Protein AF-A0A381FGT4-F1 (afdb_monomer_lite)

pLDDT: mean 80.93, std 15.3, range [34.25, 97.38]

Sequence (215 aa):
MKICYIWIERFRNFSNEEFNLASEYKFKYNRDDNTIDIEYLYKLPIDFFGENIKEVTAFVGKNGAGKSNALELICKVIKNYKSTINTNYLIIYEENGQLECRYNFDDILEPNSNFDINIEKFESQINPLKIVFFSNVFDERRNNFGKEITDVSVNNKYFRNSLSKKRETSDFLKQIKFINSSIFKNLNIDYPNKVVISTKVFSNRFNSSMEEKIL

Foldseek 3Di:
DFWAKKFFCDDDPDHRDIDGFDPQWDWDADPVQLEIEIDGDDDDPPQPVHDPDPGDDDDDDDPPPCPVVVVLVVLCVQQVVCVRRVGWMKTWGDDPNAIEMETDHPDPDWRHYPDDYHYDYCPGHDPLDQAEDEDPDDPLDDSPHDPRYHDPYPNVVVVVPVVPDDDDDDVVRVVVVVCVDPVVVVPPDDDDPDDDDDDPVPVVPDDPPPPPDDD

Structure (mmCIF, N/CA/C/O backbone):
data_AF-A0A381FGT4-F1
#
_entry.id   AF-A0A381FGT4-F1
#
loop_
_atom_site.group_PDB
_atom_site.id
_atom_site.type_symbol
_atom_site.label_atom_id
_atom_site.label_alt_id
_atom_site.label_comp_id
_atom_site.label_asym_id
_atom_site.label_entity_id
_atom_site.label_seq_id
_atom_site.pdbx_PDB_ins_code
_atom_site.Cartn_x
_atom_site.Cartn_y
_atom_site.Cartn_z
_atom_site.occupancy
_atom_site.B_iso_or_equiv
_atom_site.auth_seq_id
_atom_site.auth_comp_id
_atom_site.auth_asym_id
_atom_site.auth_atom_id
_atom_site.pdbx_PDB_model_num
ATOM 1 N N . MET A 1 1 ? -4.718 -13.899 2.609 1.00 85.81 1 MET A N 1
ATOM 2 C CA . MET A 1 1 ? -4.743 -12.428 2.722 1.00 85.81 1 MET A CA 1
ATOM 3 C C . MET A 1 1 ? -4.995 -11.688 1.397 1.00 85.81 1 MET A C 1
ATOM 5 O O . MET A 1 1 ? -4.372 -12.029 0.394 1.00 85.81 1 MET A O 1
ATOM 9 N N . LYS A 1 2 ? -5.839 -10.643 1.414 1.00 90.38 2 LYS A N 1
ATOM 10 C CA . LYS A 1 2 ? -6.064 -9.621 0.363 1.00 90.38 2 LYS A CA 1
ATOM 11 C C . LYS A 1 2 ? -5.974 -8.228 1.001 1.00 90.38 2 LYS A C 1
ATOM 13 O O . LYS A 1 2 ? -6.671 -7.972 1.973 1.00 90.38 2 LYS A O 1
ATOM 18 N N . ILE A 1 3 ? -5.142 -7.324 0.485 1.00 93.12 3 ILE A N 1
ATOM 19 C CA . ILE A 1 3 ? -5.054 -5.954 1.027 1.00 93.12 3 ILE A CA 1
ATOM 20 C C . ILE A 1 3 ? -6.205 -5.133 0.460 1.00 93.12 3 ILE A C 1
ATOM 22 O O . ILE A 1 3 ? -6.370 -5.088 -0.755 1.00 93.12 3 ILE A O 1
ATOM 26 N N . CYS A 1 4 ? -6.971 -4.486 1.331 1.00 95.56 4 CYS A N 1
ATOM 27 C CA . CYS A 1 4 ? -8.194 -3.795 0.946 1.00 95.56 4 CYS A CA 1
ATOM 28 C C . CYS A 1 4 ? -8.060 -2.273 1.009 1.00 95.56 4 CYS A C 1
ATOM 30 O O . CYS A 1 4 ? -8.572 -1.585 0.129 1.00 95.56 4 CYS A O 1
ATOM 32 N N . TYR A 1 5 ? -7.357 -1.740 2.009 1.00 97.25 5 TYR A N 1
ATOM 33 C CA . TYR A 1 5 ? -7.225 -0.296 2.183 1.00 97.25 5 TYR A CA 1
ATOM 34 C C . TYR A 1 5 ? -5.957 0.095 2.936 1.00 97.25 5 TYR A C 1
ATOM 36 O O . TYR A 1 5 ? -5.480 -0.658 3.781 1.00 97.25 5 TYR A O 1
ATOM 44 N N . ILE A 1 6 ? -5.418 1.277 2.639 1.00 96.81 6 ILE A N 1
ATOM 45 C CA . ILE A 1 6 ? -4.358 1.926 3.416 1.00 96.81 6 ILE A CA 1
ATOM 46 C C . ILE A 1 6 ? -4.707 3.403 3.571 1.00 96.81 6 ILE A C 1
ATOM 48 O O . ILE A 1 6 ? -5.005 4.068 2.581 1.00 96.81 6 ILE A O 1
ATOM 52 N N . TRP A 1 7 ? -4.564 3.927 4.783 1.00 96.88 7 TRP A N 1
ATOM 53 C CA . TRP A 1 7 ? -4.504 5.364 5.033 1.00 96.88 7 TRP A CA 1
ATOM 54 C C . TRP A 1 7 ? -3.120 5.743 5.549 1.00 96.88 7 TRP A C 1
ATOM 56 O O . TRP A 1 7 ? -2.530 5.014 6.350 1.00 96.88 7 TRP A O 1
ATOM 66 N N . ILE A 1 8 ? -2.600 6.881 5.094 1.00 95.19 8 ILE A N 1
ATOM 67 C CA . ILE A 1 8 ? -1.295 7.404 5.498 1.00 95.19 8 ILE A CA 1
ATOM 68 C C . ILE A 1 8 ? -1.385 8.906 5.756 1.00 95.19 8 ILE A C 1
ATOM 70 O O . ILE A 1 8 ? -1.812 9.682 4.899 1.00 95.19 8 ILE A O 1
ATOM 74 N N . GLU A 1 9 ? -0.911 9.343 6.917 1.00 94.62 9 GLU A N 1
ATOM 75 C CA . GLU A 1 9 ? -0.871 10.765 7.244 1.00 94.62 9 GLU A CA 1
ATOM 76 C C . GLU A 1 9 ? 0.183 11.491 6.406 1.00 94.62 9 GLU A C 1
ATOM 78 O O . GLU A 1 9 ? -0.133 12.490 5.764 1.00 94.62 9 GLU A O 1
ATOM 83 N N . ARG A 1 10 ? 1.433 11.009 6.360 1.00 93.81 10 ARG A N 1
ATOM 84 C CA . ARG A 1 10 ? 2.485 11.599 5.515 1.00 93.81 10 ARG A CA 1
ATOM 85 C C . ARG A 1 10 ? 3.459 10.575 4.951 1.00 93.81 10 ARG A C 1
ATOM 87 O O . ARG A 1 10 ? 4.184 9.905 5.677 1.00 93.81 10 ARG A O 1
ATOM 94 N N . PHE A 1 11 ? 3.600 10.546 3.629 1.00 92.56 11 PHE A N 1
ATOM 95 C CA . PHE A 1 11 ? 4.673 9.791 2.984 1.00 92.56 11 PHE A CA 1
ATOM 96 C C . PHE A 1 11 ? 5.084 10.425 1.660 1.00 92.56 11 PHE A C 1
ATOM 98 O O . PHE A 1 11 ? 4.352 10.380 0.672 1.00 92.56 11 PHE A O 1
ATOM 105 N N . ARG A 1 12 ? 6.300 10.981 1.611 1.00 91.12 12 ARG A N 1
ATOM 106 C CA . ARG A 1 12 ? 6.821 11.710 0.442 1.00 91.12 12 ARG A CA 1
ATOM 107 C C . ARG A 1 12 ? 5.870 12.833 0.011 1.00 91.12 12 ARG A C 1
ATOM 109 O O . ARG A 1 12 ? 5.796 13.846 0.690 1.00 91.12 12 ARG A O 1
ATOM 116 N N . ASN A 1 13 ? 5.190 12.663 -1.121 1.00 92.69 13 ASN A N 1
ATOM 117 C CA . ASN A 1 13 ? 4.243 13.623 -1.681 1.00 92.69 13 ASN A CA 1
ATOM 118 C C . ASN A 1 13 ? 2.792 13.374 -1.238 1.00 92.69 13 ASN A C 1
ATOM 120 O O . ASN A 1 13 ? 1.916 14.114 -1.669 1.00 92.69 13 ASN A O 1
ATOM 124 N N . PHE A 1 14 ? 2.533 12.330 -0.450 1.00 94.69 14 PHE A N 1
ATOM 125 C CA . PHE A 1 14 ? 1.211 12.022 0.087 1.00 94.69 14 PHE A CA 1
ATOM 126 C C . PHE A 1 14 ? 1.011 12.700 1.438 1.00 94.69 14 PHE A C 1
ATOM 128 O O . PHE A 1 14 ? 1.916 12.680 2.281 1.00 94.69 14 PHE A O 1
ATOM 135 N N . SER A 1 15 ? -0.175 13.272 1.628 1.00 94.94 15 SER A N 1
ATOM 136 C CA . SER A 1 15 ? -0.605 13.913 2.867 1.00 94.94 15 SER A CA 1
ATOM 137 C C . SER A 1 15 ? -2.078 13.590 3.103 1.00 94.94 15 SER A C 1
ATOM 139 O O . SER A 1 15 ? -2.913 14.063 2.341 1.00 94.94 15 SER A O 1
ATOM 141 N N . ASN A 1 16 ? -2.382 12.837 4.162 1.00 95.00 16 ASN A N 1
ATOM 142 C CA . ASN A 1 16 ? -3.711 12.293 4.466 1.00 95.00 16 ASN A CA 1
ATOM 143 C C . ASN A 1 16 ? -4.313 11.549 3.267 1.00 95.00 16 ASN A C 1
ATOM 145 O O . ASN A 1 16 ? -5.437 11.820 2.855 1.00 95.00 16 ASN A O 1
ATOM 149 N N . GLU A 1 17 ? -3.523 10.654 2.677 1.00 96.00 17 GLU A N 1
ATOM 150 C CA . GLU A 1 17 ? -3.893 9.962 1.446 1.00 96.00 17 GLU A CA 1
ATOM 151 C C . GLU A 1 17 ? -4.518 8.600 1.746 1.00 96.00 17 GLU A C 1
ATOM 153 O O . GLU A 1 17 ? -4.100 7.888 2.664 1.00 96.00 17 GLU A O 1
ATOM 158 N N . GLU A 1 18 ? -5.489 8.232 0.915 1.00 96.56 18 GLU A N 1
ATOM 159 C CA . GLU A 1 18 ? -6.253 6.996 1.007 1.00 96.56 18 GLU A CA 1
ATOM 160 C C . GLU A 1 18 ? -6.022 6.129 -0.229 1.00 96.56 18 GLU A C 1
ATOM 162 O O . GLU A 1 18 ? -6.188 6.566 -1.367 1.00 96.56 18 GLU A O 1
ATOM 167 N N . PHE A 1 19 ? -5.696 4.860 -0.013 1.00 96.88 19 PHE A N 1
ATOM 168 C CA . PHE A 1 19 ? -5.533 3.876 -1.071 1.00 96.88 19 PHE A CA 1
ATOM 169 C C . PHE A 1 19 ? -6.586 2.792 -0.910 1.00 96.88 19 PHE A C 1
ATOM 171 O O . PHE A 1 19 ? -6.434 1.892 -0.090 1.00 96.88 19 PHE A O 1
ATOM 178 N N . ASN A 1 20 ? -7.641 2.866 -1.717 1.00 96.62 20 ASN A N 1
ATOM 179 C CA . ASN A 1 20 ? -8.636 1.806 -1.840 1.00 96.62 20 ASN A CA 1
ATOM 180 C C . ASN A 1 20 ? -8.138 0.759 -2.840 1.00 96.62 20 ASN A C 1
ATOM 182 O O . ASN A 1 20 ? -7.918 1.064 -4.012 1.00 96.62 20 ASN A O 1
ATOM 186 N N . LEU A 1 21 ? -7.899 -0.454 -2.347 1.00 95.19 21 LEU A N 1
ATOM 187 C CA . LEU A 1 21 ? -7.247 -1.541 -3.077 1.00 95.19 21 LEU A CA 1
ATOM 188 C C . LEU A 1 21 ? -8.168 -2.738 -3.321 1.00 95.19 21 LEU A C 1
ATOM 190 O O . LEU A 1 21 ? -7.734 -3.658 -4.004 1.00 95.19 21 LEU A O 1
ATOM 194 N N . ALA A 1 22 ? -9.392 -2.722 -2.787 1.00 93.75 22 ALA A N 1
ATOM 195 C CA . ALA A 1 22 ? -10.418 -3.733 -3.017 1.00 93.75 22 ALA A CA 1
ATOM 196 C C . ALA A 1 22 ? -11.483 -3.249 -4.012 1.00 93.75 22 ALA A C 1
ATOM 198 O O . ALA A 1 22 ? -11.825 -2.070 -4.058 1.00 93.75 22 ALA A O 1
ATOM 199 N N . SER A 1 23 ? -12.033 -4.188 -4.775 1.00 91.81 23 SER A N 1
ATOM 200 C CA . SER A 1 23 ? -13.127 -3.965 -5.726 1.00 91.81 23 SER A CA 1
ATOM 201 C C . SER A 1 23 ? -14.518 -4.032 -5.082 1.00 91.81 23 SER A C 1
ATOM 203 O O . SER A 1 23 ? -15.439 -3.361 -5.538 1.00 91.81 23 SER A O 1
ATOM 205 N N . GLU A 1 24 ? -14.673 -4.815 -4.009 1.00 92.31 24 GLU A N 1
ATOM 206 C CA . GLU A 1 24 ? -15.958 -5.040 -3.317 1.00 92.31 24 GLU A CA 1
ATOM 207 C C . GLU A 1 24 ? -16.251 -4.012 -2.216 1.00 92.31 24 GLU A C 1
ATOM 209 O O . GLU A 1 24 ? -17.386 -3.897 -1.753 1.00 92.31 24 GLU A O 1
ATOM 214 N N . TYR A 1 25 ? -15.234 -3.266 -1.790 1.00 93.19 25 TYR A N 1
ATOM 215 C CA . TYR A 1 25 ? -15.313 -2.360 -0.653 1.00 93.19 25 TYR A CA 1
ATOM 216 C C . TYR A 1 25 ? -14.635 -1.046 -0.987 1.00 93.19 25 TYR A C 1
ATOM 218 O O . TYR A 1 25 ? -13.574 -1.021 -1.613 1.00 93.19 25 TYR A O 1
ATOM 226 N N . LYS A 1 26 ? -15.199 0.038 -0.475 1.00 96.19 26 LYS A N 1
ATOM 227 C CA . LYS A 1 26 ? -14.545 1.333 -0.450 1.00 96.19 26 LYS A CA 1
ATOM 228 C C . LYS A 1 26 ? -14.532 1.845 0.976 1.00 96.19 26 LYS A C 1
ATOM 230 O O . LYS A 1 26 ? -15.573 2.083 1.573 1.00 96.19 26 LYS A O 1
ATOM 235 N N . PHE A 1 27 ? -13.336 1.985 1.514 1.00 97.25 27 PHE A N 1
ATOM 236 C CA . PHE A 1 27 ? -13.103 2.476 2.856 1.00 97.25 27 PHE A CA 1
ATOM 237 C C . PHE A 1 27 ? -12.779 3.961 2.826 1.00 97.25 27 PHE A C 1
ATOM 239 O O . PHE A 1 27 ? -12.225 4.488 1.850 1.00 97.25 27 PHE A O 1
ATOM 246 N N . LYS A 1 28 ? -13.100 4.613 3.936 1.00 97.38 28 LYS A N 1
ATOM 247 C CA . LYS A 1 28 ? -12.723 5.988 4.224 1.00 97.38 28 LYS A CA 1
ATOM 248 C C . LYS A 1 28 ? -12.352 6.094 5.694 1.00 97.38 28 LYS A C 1
ATOM 250 O O . LYS A 1 28 ? -13.030 5.516 6.539 1.00 97.38 28 LYS A O 1
ATOM 255 N N . TYR A 1 29 ? -11.299 6.837 5.993 1.00 96.62 29 TYR A N 1
ATOM 256 C CA . TYR A 1 29 ? -10.894 7.126 7.356 1.00 96.62 29 TYR A CA 1
ATOM 257 C C . TYR A 1 29 ? -11.071 8.614 7.638 1.00 96.62 29 TYR A C 1
ATOM 259 O O . TYR A 1 29 ? -10.520 9.478 6.951 1.00 96.62 29 TYR A O 1
ATOM 267 N N . ASN A 1 30 ? -11.853 8.918 8.666 1.00 93.88 30 ASN A N 1
ATOM 268 C CA . ASN A 1 30 ? -12.036 10.265 9.164 1.00 93.88 30 ASN A CA 1
ATOM 269 C C . ASN A 1 30 ? -11.102 10.492 10.355 1.00 93.88 30 ASN A C 1
ATOM 271 O O . ASN A 1 30 ? -11.289 9.920 11.426 1.00 93.88 30 ASN A O 1
ATOM 275 N N . ARG A 1 31 ? -10.097 11.350 10.162 1.00 89.75 31 ARG A N 1
ATOM 276 C CA . ARG A 1 31 ? -9.106 11.674 11.196 1.00 89.75 31 ARG A CA 1
ATOM 277 C C . ARG A 1 31 ? -9.689 12.504 12.340 1.00 89.75 31 ARG A C 1
ATOM 279 O O . ARG A 1 31 ? -9.205 12.366 13.456 1.00 89.75 31 ARG A O 1
ATOM 286 N N . ASP A 1 32 ? -10.675 13.356 12.069 1.00 90.31 32 ASP A N 1
ATOM 287 C CA . ASP A 1 32 ? -11.238 14.256 13.083 1.00 90.31 32 ASP A CA 1
ATOM 288 C C . ASP A 1 32 ? -12.099 13.474 14.083 1.00 90.31 32 ASP A C 1
ATOM 290 O O . ASP A 1 32 ? -12.009 13.694 15.290 1.00 90.31 32 ASP A O 1
ATOM 294 N N . ASP A 1 33 ? -12.858 12.499 13.577 1.00 91.50 33 ASP A N 1
ATOM 295 C CA . ASP A 1 33 ? -13.722 11.632 14.386 1.00 91.50 33 ASP A CA 1
ATOM 296 C C . ASP A 1 33 ? -13.038 10.313 14.799 1.00 91.50 33 ASP A C 1
ATOM 298 O O . ASP A 1 33 ? -13.577 9.560 15.610 1.00 91.50 33 ASP A O 1
ATOM 302 N N . ASN A 1 34 ? -11.843 10.032 14.265 1.00 93.81 34 ASN A N 1
ATOM 303 C CA . ASN A 1 34 ? -11.111 8.771 14.428 1.00 93.81 34 ASN A CA 1
ATOM 304 C C . ASN A 1 34 ? -11.981 7.542 14.079 1.00 93.81 34 ASN A C 1
ATOM 306 O O . ASN A 1 34 ? -12.025 6.556 14.819 1.00 93.81 34 ASN A O 1
ATOM 310 N N . THR A 1 35 ? -12.708 7.616 12.958 1.00 95.62 35 THR A N 1
ATOM 311 C CA . THR A 1 35 ? -13.648 6.580 12.501 1.00 95.62 35 THR A CA 1
ATOM 312 C C . THR A 1 35 ? -13.299 6.038 11.118 1.00 95.62 35 THR A C 1
ATOM 314 O O . THR A 1 35 ? -12.872 6.768 10.224 1.00 95.62 35 THR A O 1
ATOM 317 N N . ILE A 1 36 ? -13.510 4.736 10.934 1.00 97.25 36 ILE A N 1
ATOM 318 C CA . ILE A 1 36 ? -13.416 4.028 9.659 1.00 97.25 36 ILE A CA 1
ATOM 319 C C . ILE A 1 36 ? -14.835 3.727 9.175 1.00 97.25 36 ILE A C 1
ATOM 321 O O . ILE A 1 36 ? -15.609 3.049 9.858 1.00 97.25 36 ILE A O 1
ATOM 325 N N . ASP A 1 37 ? -15.138 4.181 7.965 1.00 96.75 37 ASP A N 1
ATOM 326 C CA . ASP A 1 37 ? -16.379 3.892 7.259 1.00 96.75 37 ASP A CA 1
ATOM 327 C C . ASP A 1 37 ? -16.123 2.917 6.103 1.00 96.75 37 ASP A C 1
ATOM 329 O O . ASP A 1 37 ? -15.059 2.941 5.473 1.00 96.75 37 ASP A O 1
ATOM 333 N N . ILE A 1 38 ? -17.124 2.088 5.796 1.00 96.75 38 ILE A N 1
ATOM 334 C CA . ILE A 1 38 ? -17.129 1.184 4.643 1.00 96.75 38 ILE A CA 1
ATOM 335 C C . ILE A 1 38 ? -18.365 1.417 3.767 1.00 96.75 38 ILE A C 1
ATOM 337 O O . ILE A 1 38 ? -19.494 1.517 4.246 1.00 96.75 38 ILE A O 1
ATOM 341 N N . GLU A 1 39 ? -18.149 1.466 2.459 1.00 95.88 39 GLU A N 1
ATOM 342 C CA . GLU A 1 39 ? -19.173 1.403 1.423 1.00 95.88 39 GLU A CA 1
ATOM 343 C C . GLU A 1 39 ? -19.031 0.067 0.681 1.00 95.88 39 GLU A C 1
ATOM 345 O O . GLU A 1 39 ? -17.963 -0.257 0.154 1.00 95.88 39 GLU A O 1
ATOM 350 N N . TYR A 1 40 ? -20.109 -0.718 0.644 1.00 93.19 40 TYR A N 1
ATOM 351 C CA . TYR A 1 40 ? -20.153 -1.982 -0.091 1.00 93.19 40 TYR A CA 1
ATOM 352 C C . TYR A 1 40 ? -20.479 -1.719 -1.559 1.00 93.19 40 TYR A C 1
ATOM 354 O O . TYR A 1 40 ? -21.509 -1.125 -1.881 1.00 93.19 40 TYR A O 1
ATOM 362 N N . LEU A 1 41 ? -19.605 -2.182 -2.448 1.00 92.44 41 LEU A N 1
ATOM 363 C CA . LEU A 1 41 ? -19.755 -2.036 -3.890 1.00 92.44 41 LEU A CA 1
ATOM 364 C C . LEU A 1 41 ? -20.340 -3.307 -4.516 1.00 92.44 41 LEU A C 1
ATOM 366 O O . LEU A 1 41 ? -20.421 -4.371 -3.897 1.00 92.44 41 LEU A O 1
ATOM 370 N N . TYR A 1 42 ? -20.750 -3.201 -5.780 1.00 87.62 42 TYR A N 1
ATOM 371 C CA . TYR A 1 42 ? -21.206 -4.359 -6.539 1.00 87.62 42 TYR A CA 1
ATOM 372 C C . TYR A 1 42 ? -20.070 -5.363 -6.710 1.00 87.62 42 TYR A C 1
ATOM 374 O O . TYR A 1 42 ? -19.002 -5.027 -7.223 1.00 87.62 42 TYR A O 1
ATOM 382 N N . LYS A 1 43 ? -20.330 -6.612 -6.317 1.00 83.31 43 LYS A N 1
ATOM 383 C CA . LYS A 1 43 ? -19.367 -7.693 -6.496 1.00 83.31 43 LYS A CA 1
ATOM 384 C C . LYS A 1 43 ? -19.116 -7.938 -7.975 1.00 83.31 43 LYS A C 1
ATOM 386 O O . LYS A 1 43 ? -20.050 -8.000 -8.779 1.00 83.31 43 LYS A O 1
ATOM 391 N N . LEU A 1 44 ? -17.843 -8.117 -8.307 1.00 86.06 44 LEU A N 1
ATOM 392 C CA . LEU A 1 44 ? -17.461 -8.641 -9.606 1.00 86.06 44 LEU A CA 1
ATOM 393 C C . LEU A 1 44 ? -18.056 -10.049 -9.791 1.00 86.06 44 LEU A C 1
ATOM 395 O O . LEU A 1 44 ? -18.298 -10.752 -8.803 1.00 86.06 44 LEU A O 1
ATOM 399 N N . PRO A 1 45 ? -18.297 -10.479 -11.041 1.00 87.12 45 PRO A N 1
ATOM 400 C CA . PRO A 1 45 ? -18.674 -11.855 -11.324 1.00 87.12 45 PRO A CA 1
ATOM 401 C C . PRO A 1 45 ? -17.706 -12.858 -10.686 1.00 87.12 45 PRO A C 1
ATOM 403 O O . PRO A 1 45 ? -16.511 -12.588 -10.545 1.00 87.12 45 PRO A O 1
ATOM 406 N N . ILE A 1 46 ? -18.226 -14.036 -10.338 1.00 82.00 46 ILE A N 1
ATOM 407 C CA . ILE A 1 46 ? -17.409 -15.146 -9.837 1.00 82.00 46 ILE A CA 1
ATOM 408 C C . ILE A 1 46 ? -16.313 -15.452 -10.868 1.00 82.00 46 ILE A C 1
ATOM 410 O O . ILE A 1 46 ? -16.578 -15.470 -12.070 1.00 82.00 46 ILE A O 1
ATOM 414 N N . ASP A 1 47 ? -15.085 -15.639 -10.385 1.00 82.19 47 ASP A N 1
ATOM 415 C CA . ASP A 1 47 ? -13.892 -15.934 -11.186 1.00 82.19 47 ASP A CA 1
ATOM 416 C C . ASP A 1 47 ? -13.553 -14.896 -12.271 1.00 82.19 47 ASP A C 1
ATOM 418 O O . ASP A 1 47 ? -12.882 -15.217 -13.251 1.00 82.19 47 ASP A O 1
ATOM 422 N N . PHE A 1 48 ? -13.937 -13.624 -12.087 1.00 88.75 48 PHE A N 1
ATOM 423 C CA . PHE A 1 48 ? -13.627 -12.546 -13.041 1.00 88.75 48 PHE A CA 1
ATOM 424 C C . PHE A 1 48 ? -12.128 -12.443 -13.391 1.00 88.75 48 PHE A C 1
ATOM 426 O O . PHE A 1 48 ? -11.778 -12.173 -14.539 1.00 88.75 48 PHE A O 1
ATOM 433 N N . PHE A 1 49 ? -11.237 -12.699 -12.425 1.00 89.25 49 PHE A N 1
ATOM 434 C CA . PHE A 1 49 ? -9.780 -12.737 -12.628 1.00 89.25 49 PHE A CA 1
ATOM 435 C C . PHE A 1 49 ? -9.194 -14.165 -12.663 1.00 89.25 49 PHE A C 1
ATOM 437 O O . PHE A 1 49 ? -7.973 -14.337 -12.679 1.00 89.25 49 PHE A O 1
ATOM 444 N N . GLY A 1 50 ? -10.048 -15.193 -12.681 1.00 88.31 50 GLY A N 1
ATOM 445 C CA . GLY A 1 50 ? 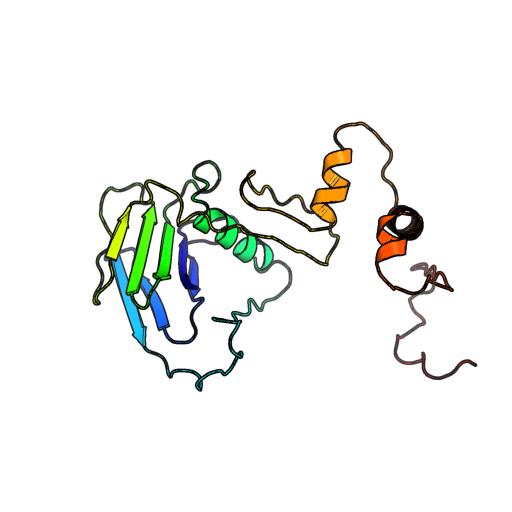-9.670 -16.598 -12.531 1.00 88.31 50 GLY A CA 1
ATOM 446 C C . GLY A 1 50 ? -9.301 -16.993 -11.094 1.00 88.31 50 GLY A C 1
ATOM 447 O O . GLY A 1 50 ? -9.410 -16.211 -10.155 1.00 88.31 50 GLY A O 1
ATOM 448 N N . GLU A 1 51 ? -8.830 -18.228 -10.922 1.00 86.19 51 GLU A N 1
ATOM 449 C CA . GLU A 1 51 ? -8.678 -18.857 -9.597 1.00 86.19 51 GLU A CA 1
ATOM 450 C C . GLU A 1 51 ? -7.514 -18.294 -8.755 1.00 86.19 51 GLU A C 1
ATOM 452 O O . GLU A 1 51 ? -7.560 -18.294 -7.523 1.00 86.19 51 GLU A O 1
ATOM 457 N N . ASN A 1 52 ? -6.454 -17.807 -9.412 1.00 88.19 52 ASN A N 1
ATOM 458 C CA . ASN A 1 52 ? -5.181 -17.459 -8.763 1.00 88.19 52 ASN A CA 1
ATOM 459 C C . ASN A 1 52 ? -5.023 -15.966 -8.439 1.00 88.19 52 ASN A C 1
ATOM 461 O O . ASN A 1 52 ? -4.090 -15.588 -7.727 1.00 88.19 52 ASN A O 1
ATOM 465 N N . ILE A 1 53 ? -5.896 -15.107 -8.969 1.00 88.12 53 ILE A N 1
ATOM 466 C CA . ILE A 1 53 ? -5.821 -13.655 -8.792 1.00 88.12 53 ILE A CA 1
ATOM 467 C C . ILE A 1 53 ? -7.008 -13.224 -7.938 1.00 88.12 53 ILE A C 1
ATOM 469 O O . ILE A 1 53 ? -8.156 -13.323 -8.353 1.00 88.12 53 ILE A O 1
ATOM 473 N N . LYS A 1 54 ? -6.723 -12.736 -6.728 1.00 86.56 54 LYS A N 1
ATOM 474 C CA . LYS A 1 54 ? -7.764 -12.274 -5.800 1.00 86.56 54 LYS A CA 1
ATOM 475 C C . LYS A 1 54 ? -8.253 -10.860 -6.089 1.00 86.56 54 LYS A C 1
ATOM 477 O O . LYS A 1 54 ? -9.394 -10.562 -5.771 1.00 86.56 54 LYS A O 1
ATOM 482 N N . GLU A 1 55 ? -7.388 -9.997 -6.614 1.00 89.00 55 GLU A N 1
ATOM 483 C CA . GLU A 1 55 ? -7.688 -8.579 -6.800 1.00 89.00 55 GLU A CA 1
ATOM 484 C C . GLU A 1 55 ? -6.721 -7.948 -7.807 1.00 89.00 55 GLU A C 1
ATOM 486 O O . GLU A 1 55 ? -5.543 -8.323 -7.857 1.00 89.00 55 GLU A O 1
ATOM 491 N N . VAL A 1 56 ? -7.205 -6.979 -8.588 1.00 90.19 56 VAL A N 1
ATOM 492 C CA . VAL A 1 56 ? -6.387 -6.202 -9.528 1.00 90.19 56 VAL A CA 1
ATOM 493 C C . VAL A 1 56 ? -6.689 -4.720 -9.357 1.00 90.19 56 VAL A C 1
ATOM 495 O O . VAL A 1 56 ? -7.763 -4.247 -9.714 1.00 90.19 56 VAL A O 1
ATOM 498 N N . THR A 1 57 ? -5.682 -3.966 -8.916 1.00 91.12 57 THR A N 1
ATOM 499 C CA . THR A 1 57 ? -5.800 -2.520 -8.691 1.00 91.12 57 THR A CA 1
ATOM 500 C C . THR A 1 57 ? -4.832 -1.751 -9.578 1.00 91.12 57 THR A C 1
ATOM 502 O O . THR A 1 57 ? -3.637 -2.049 -9.634 1.00 91.12 57 THR A O 1
ATOM 505 N N . ALA A 1 58 ? -5.345 -0.735 -10.275 1.00 91.19 58 ALA A N 1
ATOM 506 C CA . ALA A 1 58 ? -4.572 0.087 -11.198 1.00 91.19 58 ALA A CA 1
ATOM 507 C C . ALA A 1 58 ? -4.278 1.478 -10.617 1.00 91.19 58 ALA A C 1
ATOM 509 O O . ALA A 1 58 ? -5.185 2.247 -10.311 1.00 91.19 58 ALA A O 1
ATOM 510 N N . PHE A 1 59 ? -2.996 1.847 -10.557 1.00 90.44 59 PHE A N 1
ATOM 511 C CA . PHE A 1 59 ? -2.561 3.209 -10.236 1.00 90.44 59 PHE A CA 1
ATOM 512 C C . PHE A 1 59 ? -2.310 3.996 -11.521 1.00 90.44 59 PHE A C 1
ATOM 514 O O . PHE A 1 59 ? -1.258 3.859 -12.151 1.00 90.44 59 PHE A O 1
ATOM 521 N N . VAL A 1 60 ? -3.260 4.846 -11.908 1.00 92.31 60 VAL A N 1
ATOM 522 C CA . VAL A 1 60 ? -3.181 5.647 -13.138 1.00 92.31 60 VAL A CA 1
ATOM 523 C C . VAL A 1 60 ? -2.957 7.116 -12.795 1.00 92.31 60 VAL A C 1
ATOM 525 O O . VAL A 1 60 ? -3.580 7.671 -11.901 1.00 92.31 60 VAL A O 1
ATOM 528 N N . GLY A 1 61 ? -2.041 7.770 -13.506 1.00 90.12 61 GLY A N 1
ATOM 529 C CA . GLY A 1 61 ? -1.734 9.181 -13.283 1.00 90.12 61 GLY A CA 1
ATOM 530 C C . GLY A 1 61 ? -0.583 9.667 -14.153 1.00 90.12 61 GLY A C 1
ATOM 531 O O . GLY A 1 61 ? 0.144 8.865 -14.746 1.00 90.12 61 GLY A O 1
ATOM 532 N N . LYS A 1 62 ? -0.373 10.984 -14.209 1.00 91.81 62 LYS A N 1
ATOM 533 C CA . LYS A 1 62 ? 0.739 11.594 -14.961 1.00 91.81 62 LYS A CA 1
ATOM 534 C C . LYS A 1 62 ? 2.106 11.219 -14.365 1.00 91.81 62 LYS A C 1
ATOM 536 O O . LYS A 1 62 ? 2.211 10.691 -13.251 1.00 91.81 62 LYS A O 1
ATOM 541 N N . ASN A 1 63 ? 3.182 11.453 -15.113 1.00 86.81 63 ASN A N 1
ATOM 542 C CA . ASN A 1 63 ? 4.540 11.306 -14.583 1.00 86.81 63 ASN A CA 1
ATOM 543 C C . ASN A 1 63 ? 4.748 12.263 -13.403 1.00 86.81 63 ASN A C 1
ATOM 545 O O . ASN A 1 63 ? 4.255 13.385 -13.421 1.00 86.81 63 ASN A O 1
ATOM 549 N N . GLY A 1 64 ? 5.426 11.793 -12.356 1.00 86.38 64 GLY A N 1
ATOM 550 C CA . GLY A 1 64 ? 5.611 12.562 -11.121 1.00 86.38 64 GLY A CA 1
ATOM 551 C C . GLY A 1 64 ? 4.421 12.556 -10.151 1.00 86.38 64 GLY A C 1
ATOM 552 O O . GLY A 1 64 ? 4.599 12.976 -9.018 1.00 86.38 64 GLY A O 1
ATOM 553 N N . ALA A 1 65 ? 3.258 11.998 -10.513 1.00 90.31 65 ALA A N 1
ATOM 554 C CA . ALA A 1 65 ? 2.063 11.978 -9.651 1.00 90.31 65 ALA A CA 1
ATOM 555 C C . ALA A 1 65 ? 2.149 11.044 -8.419 1.00 90.31 65 ALA A C 1
ATOM 557 O O . ALA A 1 65 ? 1.157 10.831 -7.738 1.00 90.31 65 ALA A O 1
ATOM 558 N N . GLY A 1 66 ? 3.305 10.431 -8.147 1.00 90.69 66 GLY A N 1
ATOM 559 C CA . GLY A 1 66 ? 3.493 9.585 -6.962 1.00 90.69 66 GLY A CA 1
ATOM 560 C C . GLY A 1 66 ? 3.195 8.091 -7.134 1.00 90.69 66 GLY A C 1
ATOM 561 O O . GLY A 1 66 ? 3.365 7.352 -6.177 1.00 90.69 66 GLY A O 1
ATOM 562 N N . LYS A 1 67 ? 2.860 7.586 -8.330 1.00 92.56 67 LYS A N 1
ATOM 563 C CA . LYS A 1 67 ? 2.587 6.142 -8.556 1.00 92.56 67 LYS A CA 1
ATOM 564 C C . LYS A 1 67 ? 3.662 5.199 -7.986 1.00 92.56 67 LYS A C 1
ATOM 566 O O . LYS A 1 67 ? 3.355 4.264 -7.257 1.00 92.56 67 LYS A O 1
ATOM 571 N N . SER A 1 68 ? 4.940 5.469 -8.270 1.00 88.38 68 SER A N 1
ATOM 572 C CA . SER A 1 68 ? 6.055 4.682 -7.715 1.00 88.38 68 SER A CA 1
ATOM 573 C C . SER A 1 68 ? 6.163 4.818 -6.191 1.00 88.38 68 SER A C 1
ATOM 575 O O . SER A 1 68 ? 6.562 3.872 -5.521 1.00 88.38 68 SER A O 1
ATOM 577 N N . ASN A 1 69 ? 5.789 5.978 -5.639 1.00 91.06 69 ASN A N 1
ATOM 578 C CA . ASN A 1 69 ? 5.767 6.205 -4.195 1.00 91.06 69 ASN A CA 1
ATOM 579 C C . ASN A 1 69 ? 4.642 5.402 -3.532 1.00 91.06 69 ASN A C 1
ATOM 581 O O . ASN A 1 69 ? 4.869 4.874 -2.452 1.00 91.06 69 ASN A O 1
ATOM 585 N N . ALA A 1 70 ? 3.479 5.260 -4.179 1.00 92.50 70 ALA A N 1
ATOM 586 C CA . ALA A 1 70 ? 2.376 4.434 -3.682 1.00 92.50 70 ALA A CA 1
ATOM 587 C C . ALA A 1 70 ? 2.782 2.955 -3.598 1.00 92.50 70 ALA A C 1
ATOM 589 O O . ALA A 1 70 ? 2.603 2.325 -2.561 1.00 92.50 70 ALA A O 1
ATOM 590 N N . LEU A 1 71 ? 3.422 2.419 -4.645 1.00 90.06 71 LEU A N 1
ATOM 591 C CA . LEU A 1 71 ? 3.931 1.041 -4.630 1.00 90.06 71 LEU A CA 1
ATOM 592 C C . LEU A 1 71 ? 4.967 0.814 -3.521 1.00 90.06 71 LEU A C 1
ATOM 594 O O . LEU A 1 71 ? 4.930 -0.209 -2.835 1.00 90.06 71 LEU A O 1
ATOM 598 N N . GLU A 1 72 ? 5.881 1.767 -3.320 1.00 87.94 72 GLU A N 1
ATOM 599 C CA . GLU A 1 72 ? 6.857 1.677 -2.235 1.00 87.94 72 GLU A CA 1
ATOM 600 C C . GLU A 1 72 ? 6.196 1.739 -0.853 1.00 87.94 72 GLU A C 1
ATOM 602 O O . GLU A 1 72 ? 6.568 0.964 0.030 1.00 87.94 72 GLU A O 1
ATOM 607 N N . LEU A 1 73 ? 5.218 2.633 -0.674 1.00 91.25 73 LEU A N 1
ATOM 608 C CA . LEU A 1 73 ? 4.445 2.757 0.559 1.00 91.25 73 LEU A CA 1
ATOM 609 C C . LEU A 1 73 ? 3.760 1.435 0.905 1.00 91.25 73 LEU A C 1
ATOM 611 O O . LEU A 1 73 ? 3.951 0.941 2.011 1.00 91.25 73 LEU A O 1
ATOM 615 N N . ILE A 1 74 ? 3.032 0.839 -0.044 1.00 90.69 74 ILE A N 1
ATOM 616 C CA . ILE A 1 74 ? 2.326 -0.435 0.149 1.00 90.69 74 ILE A CA 1
ATOM 617 C C . ILE A 1 74 ? 3.296 -1.502 0.664 1.00 90.69 74 ILE A C 1
ATOM 619 O O . ILE A 1 74 ? 3.049 -2.121 1.697 1.00 90.69 74 ILE A O 1
ATOM 623 N N . CYS A 1 75 ? 4.451 -1.663 0.010 1.00 87.19 75 CYS A N 1
ATOM 624 C CA . CYS A 1 75 ? 5.454 -2.643 0.431 1.00 87.19 75 CYS A CA 1
ATOM 625 C C . CYS A 1 75 ? 5.968 -2.385 1.859 1.00 87.19 75 CYS A C 1
ATOM 627 O O . CYS A 1 75 ? 6.184 -3.330 2.620 1.00 87.19 75 CYS A O 1
ATOM 629 N N . LYS A 1 76 ? 6.177 -1.115 2.227 1.00 86.56 76 LYS A N 1
ATOM 630 C CA . LYS A 1 76 ? 6.695 -0.723 3.546 1.00 86.56 76 LYS A CA 1
ATOM 631 C C . LYS A 1 76 ? 5.667 -0.872 4.667 1.00 86.56 76 LYS A C 1
ATOM 633 O O . LYS A 1 76 ? 6.047 -1.307 5.753 1.00 86.56 76 LYS A O 1
ATOM 638 N N . VAL A 1 77 ? 4.402 -0.543 4.401 1.00 88.81 77 VAL A N 1
ATOM 639 C CA . VAL A 1 77 ? 3.292 -0.671 5.358 1.00 88.81 77 VAL A CA 1
ATOM 640 C C . VAL A 1 77 ? 3.059 -2.139 5.709 1.00 88.81 77 VAL A C 1
ATOM 642 O O . VAL A 1 77 ? 3.032 -2.478 6.887 1.00 88.81 77 VAL A O 1
ATOM 645 N N . ILE A 1 78 ? 3.002 -3.036 4.716 1.00 85.56 78 ILE A N 1
ATOM 646 C CA . ILE A 1 78 ? 2.787 -4.479 4.955 1.00 85.56 78 ILE A CA 1
ATOM 647 C C . ILE A 1 78 ? 3.875 -5.068 5.870 1.00 85.56 78 ILE A C 1
ATOM 649 O O . ILE A 1 78 ? 3.600 -5.923 6.709 1.00 85.56 78 ILE A O 1
ATOM 653 N N . LYS A 1 79 ? 5.123 -4.607 5.721 1.00 80.31 79 LYS A N 1
ATOM 654 C CA . LYS A 1 79 ? 6.266 -5.068 6.526 1.00 80.31 79 LYS A CA 1
ATOM 655 C C . LYS A 1 79 ? 6.478 -4.318 7.828 1.00 80.31 79 LYS A C 1
ATOM 657 O O . LYS A 1 79 ? 7.446 -4.617 8.521 1.00 80.31 79 LYS A O 1
ATOM 662 N N . ASN A 1 80 ? 5.602 -3.375 8.175 1.00 73.25 80 ASN A N 1
ATOM 663 C CA . ASN A 1 80 ? 5.726 -2.571 9.388 1.00 73.25 80 ASN A CA 1
ATOM 664 C C . ASN A 1 80 ? 7.159 -2.036 9.565 1.00 73.25 80 ASN A C 1
ATOM 666 O O . ASN A 1 80 ? 7.800 -2.218 10.604 1.00 73.25 80 ASN A O 1
ATOM 670 N N . TYR A 1 81 ? 7.721 -1.441 8.508 1.00 68.94 81 TYR A N 1
ATOM 671 C CA . TYR A 1 81 ? 9.090 -0.936 8.558 1.00 68.94 81 TYR A CA 1
ATOM 672 C C . TYR A 1 81 ? 9.116 0.381 9.355 1.00 68.94 81 TYR A C 1
ATOM 674 O O . TYR A 1 81 ? 9.226 1.473 8.789 1.00 68.94 81 TYR A O 1
ATOM 682 N N . LYS A 1 82 ? 9.012 0.272 10.688 1.00 63.47 82 LYS A N 1
ATOM 683 C CA . LYS A 1 82 ? 8.942 1.401 11.634 1.00 63.47 82 LYS A CA 1
ATOM 684 C C . LYS A 1 82 ? 10.09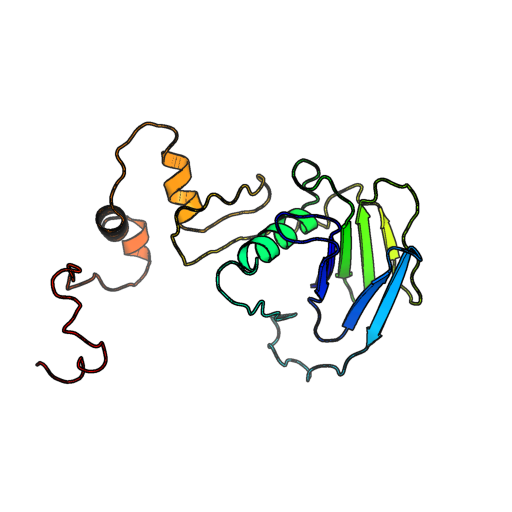2 2.394 11.453 1.00 63.47 82 LYS A C 1
ATOM 686 O O . LYS A 1 82 ? 9.914 3.589 11.628 1.00 63.47 82 LYS A O 1
ATOM 691 N N . SER A 1 83 ? 11.265 1.935 11.009 1.00 61.16 83 SER A N 1
ATOM 692 C CA . SER A 1 83 ? 12.417 2.810 10.751 1.00 61.16 83 SER A CA 1
ATOM 693 C C . SER A 1 83 ? 12.346 3.625 9.447 1.00 61.16 83 SER A C 1
ATOM 695 O O . SER A 1 83 ? 13.238 4.434 9.208 1.00 61.16 83 SER A O 1
ATOM 697 N N . THR A 1 84 ? 11.324 3.458 8.591 1.00 67.06 84 THR A N 1
ATOM 698 C CA . THR A 1 84 ? 11.095 4.332 7.413 1.00 67.06 84 THR A CA 1
ATOM 699 C C . THR A 1 84 ? 9.716 4.969 7.344 1.00 67.06 84 THR A C 1
ATOM 701 O O . THR A 1 84 ? 9.589 5.961 6.627 1.00 67.06 84 THR A O 1
ATOM 704 N N . ILE A 1 85 ? 8.710 4.459 8.057 1.00 76.56 85 ILE A N 1
ATOM 705 C CA . ILE A 1 85 ? 7.404 5.118 8.172 1.00 76.56 85 ILE A CA 1
ATOM 706 C C . ILE A 1 85 ? 7.243 5.598 9.613 1.00 76.56 85 ILE A C 1
ATOM 708 O O . ILE A 1 85 ? 6.837 4.837 10.484 1.00 76.56 85 ILE A O 1
ATOM 712 N N . ASN A 1 86 ? 7.598 6.863 9.844 1.00 81.81 86 ASN A N 1
ATOM 713 C CA . ASN A 1 86 ? 7.460 7.547 11.130 1.00 81.81 86 ASN A CA 1
ATOM 714 C C . ASN A 1 86 ? 6.312 8.564 11.057 1.00 81.81 86 ASN A C 1
ATOM 716 O O . ASN A 1 86 ? 6.537 9.774 11.064 1.00 81.81 86 ASN A O 1
ATOM 720 N N . THR A 1 87 ? 5.104 8.058 10.841 1.00 90.00 87 THR A N 1
ATOM 721 C CA . THR A 1 87 ? 3.866 8.840 10.745 1.00 90.00 87 THR A CA 1
ATOM 722 C C . THR A 1 87 ? 2.686 7.931 11.077 1.00 90.00 87 THR A C 1
ATOM 724 O O . THR A 1 87 ? 2.845 6.704 11.097 1.00 90.00 87 THR A O 1
ATOM 727 N N . ASN A 1 88 ? 1.509 8.517 11.272 1.00 92.31 88 ASN A N 1
ATOM 728 C CA . ASN A 1 88 ? 0.293 7.759 11.493 1.00 92.31 88 ASN A CA 1
ATOM 729 C C . ASN A 1 88 ? -0.153 7.049 10.212 1.00 92.31 88 ASN A C 1
ATOM 731 O O . ASN A 1 88 ? -0.176 7.636 9.126 1.00 92.31 88 ASN A O 1
ATOM 735 N N . TYR A 1 89 ? -0.502 5.772 10.331 1.00 93.62 89 TYR A N 1
ATOM 736 C CA . TYR A 1 89 ? -1.084 5.008 9.234 1.00 93.62 89 TYR A CA 1
ATOM 737 C C . TYR A 1 89 ? -1.942 3.865 9.748 1.00 93.62 89 TYR A C 1
ATOM 739 O O . TYR A 1 89 ? -1.766 3.395 10.872 1.00 93.62 89 TYR A O 1
ATOM 747 N N . LEU A 1 90 ? -2.833 3.387 8.890 1.00 94.56 90 LEU A N 1
ATOM 748 C CA . LEU A 1 90 ? -3.526 2.126 9.099 1.00 94.56 90 LEU A CA 1
ATOM 749 C C . LEU A 1 90 ? -3.652 1.361 7.785 1.00 94.56 90 LEU A C 1
ATOM 751 O O . LEU A 1 90 ? -3.549 1.929 6.696 1.00 94.56 90 LEU A O 1
ATOM 755 N N . ILE A 1 91 ? -3.842 0.056 7.898 1.00 94.75 91 ILE A N 1
ATOM 756 C CA . ILE A 1 91 ? -4.067 -0.865 6.788 1.00 94.75 91 ILE A CA 1
ATOM 757 C C . ILE A 1 91 ? -5.226 -1.778 7.147 1.00 94.75 91 ILE A C 1
ATOM 759 O O . ILE A 1 91 ? -5.302 -2.275 8.266 1.00 94.75 91 ILE A O 1
ATOM 763 N N . ILE A 1 92 ? -6.094 -2.023 6.174 1.00 95.50 92 ILE A N 1
ATOM 764 C CA . ILE A 1 92 ? -7.168 -3.002 6.270 1.00 95.50 92 ILE A CA 1
ATOM 765 C C . ILE A 1 92 ? -6.891 -4.102 5.256 1.00 95.50 92 ILE A C 1
ATOM 767 O O . ILE A 1 92 ? -6.617 -3.834 4.078 1.00 95.50 92 ILE A O 1
ATOM 771 N N . TYR A 1 93 ? -6.965 -5.346 5.703 1.00 93.88 93 TYR A N 1
ATOM 772 C CA . TYR A 1 93 ? -6.854 -6.524 4.857 1.00 93.88 93 TYR A CA 1
ATOM 773 C C . TYR A 1 93 ? -7.939 -7.538 5.199 1.00 93.88 93 TYR A C 1
ATOM 775 O O . TYR A 1 93 ? -8.530 -7.515 6.271 1.00 93.88 93 TYR A O 1
ATOM 783 N N . GLU A 1 94 ? -8.201 -8.426 4.251 1.00 92.50 94 GLU A N 1
ATOM 784 C CA . GLU A 1 94 ? -9.117 -9.543 4.402 1.00 92.50 94 GLU A CA 1
ATOM 785 C C . GLU A 1 94 ? -8.315 -10.846 4.489 1.00 92.50 94 GLU A C 1
ATOM 787 O O . GLU A 1 94 ? -7.489 -11.157 3.617 1.00 92.50 94 GLU A O 1
ATOM 792 N N . GLU A 1 95 ? -8.556 -11.628 5.532 1.00 89.38 95 GLU A N 1
ATOM 793 C CA . GLU A 1 95 ? -7.977 -12.951 5.743 1.00 89.38 95 GLU A CA 1
ATOM 794 C C . GLU A 1 95 ? -9.104 -13.912 6.138 1.00 89.38 95 GLU A C 1
ATOM 796 O O . GLU A 1 95 ? -9.905 -13.622 7.016 1.00 89.38 95 GLU A O 1
ATOM 801 N N . ASN A 1 96 ? -9.223 -15.045 5.437 1.00 88.19 96 ASN A N 1
ATOM 802 C CA . ASN A 1 96 ? -10.263 -16.053 5.691 1.00 88.19 96 ASN A CA 1
ATOM 803 C C . ASN A 1 96 ? -11.711 -15.504 5.716 1.00 88.19 96 ASN A C 1
ATOM 805 O O . ASN A 1 96 ? -12.562 -16.039 6.420 1.00 88.19 96 ASN A O 1
ATOM 809 N N . GLY A 1 97 ? -11.995 -14.457 4.932 1.00 87.44 97 GLY A N 1
ATOM 810 C CA . GLY A 1 97 ? -13.317 -13.824 4.849 1.00 87.44 97 GLY A CA 1
ATOM 811 C C . GLY A 1 97 ? -13.623 -12.825 5.968 1.00 87.44 97 GLY A C 1
ATOM 812 O O . GLY A 1 97 ? -14.737 -12.314 6.023 1.00 87.44 97 GLY A O 1
ATOM 813 N N . GLN A 1 98 ? -12.659 -12.540 6.846 1.00 92.88 98 GLN A N 1
ATOM 814 C CA . GLN A 1 98 ? -12.779 -11.543 7.907 1.00 92.88 98 GLN A CA 1
ATOM 815 C C . GLN A 1 98 ? -11.916 -10.323 7.590 1.00 92.88 98 GLN A C 1
ATOM 817 O O . GLN A 1 98 ? -10.809 -10.456 7.062 1.00 92.88 98 GLN A O 1
ATOM 822 N N . LEU A 1 99 ? -12.439 -9.136 7.899 1.00 95.38 99 LEU A N 1
ATOM 823 C CA . LEU A 1 99 ? -11.696 -7.886 7.799 1.00 95.38 99 LEU A CA 1
ATOM 824 C C . LEU A 1 99 ? -10.888 -7.666 9.078 1.00 95.38 99 LEU A C 1
ATOM 826 O O . LEU A 1 99 ? -11.405 -7.777 10.190 1.00 95.38 99 LEU A O 1
ATOM 830 N N . GLU A 1 100 ? -9.627 -7.296 8.898 1.00 94.19 100 GLU A N 1
ATOM 831 C CA . GLU A 1 100 ? -8.702 -6.936 9.964 1.00 94.19 100 GLU A CA 1
ATOM 832 C C . GLU A 1 100 ? -8.086 -5.567 9.660 1.00 94.19 100 GLU A C 1
ATOM 834 O O . GLU A 1 100 ? -7.631 -5.307 8.543 1.00 94.19 100 GLU A O 1
ATOM 839 N N . CYS A 1 101 ? -8.051 -4.694 10.661 1.00 94.12 101 CYS A N 1
ATOM 840 C CA . CYS A 1 101 ? -7.370 -3.410 10.649 1.00 94.12 101 CYS A CA 1
ATOM 841 C C . CYS A 1 101 ? -6.127 -3.487 11.532 1.00 94.12 101 CYS A C 1
ATOM 843 O O . CYS A 1 101 ? -6.188 -3.879 12.698 1.00 94.12 101 CYS A O 1
ATOM 845 N N . ARG A 1 102 ? -4.995 -3.038 10.992 1.00 91.94 102 ARG A N 1
ATOM 846 C CA . ARG A 1 102 ? -3.784 -2.772 11.764 1.00 91.94 102 ARG A CA 1
ATOM 847 C C . ARG A 1 102 ? -3.458 -1.295 11.697 1.00 91.94 102 ARG A C 1
ATOM 849 O O . ARG A 1 102 ? -3.345 -0.745 10.603 1.00 91.94 102 ARG A O 1
ATOM 856 N N . TYR A 1 103 ? -3.248 -0.664 12.846 1.00 92.12 103 TYR A N 1
ATOM 857 C CA . TYR A 1 103 ? -2.951 0.767 12.913 1.00 92.12 103 TYR A CA 1
ATOM 858 C C . TYR A 1 103 ? -1.657 1.059 13.675 1.00 92.12 103 TYR A C 1
ATOM 860 O O . TYR A 1 103 ? -1.264 0.350 14.603 1.00 92.12 103 TYR A O 1
ATOM 868 N N . ASN A 1 104 ? -0.973 2.122 13.266 1.00 90.50 104 ASN A N 1
ATOM 869 C CA . ASN A 1 104 ? 0.204 2.666 13.925 1.00 90.50 104 ASN A CA 1
ATOM 870 C C . ASN A 1 104 ? -0.016 4.160 14.129 1.00 90.50 104 ASN A C 1
ATOM 872 O O . ASN A 1 104 ? 0.370 4.953 13.271 1.00 90.50 104 ASN A O 1
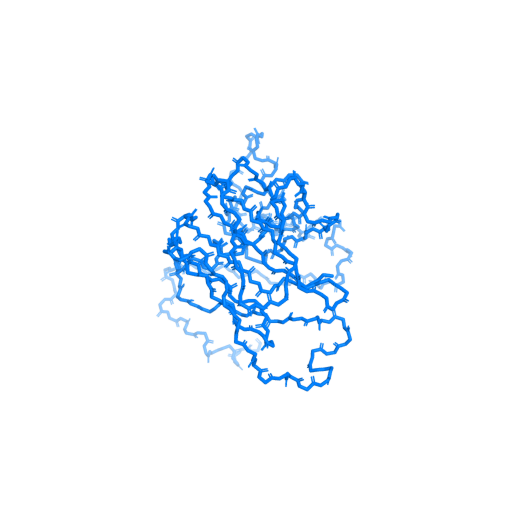ATOM 876 N N . PHE A 1 105 ? -0.669 4.513 15.234 1.00 90.06 105 PHE A N 1
ATOM 877 C CA . PHE A 1 105 ? -0.873 5.897 15.648 1.00 90.06 105 PHE A CA 1
ATOM 878 C C . PHE A 1 105 ? 0.036 6.254 16.828 1.00 90.06 105 PHE A C 1
ATOM 880 O O . PHE A 1 105 ? 0.281 5.417 17.710 1.00 90.06 105 PHE A O 1
ATOM 887 N N . ASP A 1 106 ? 0.547 7.485 16.810 1.00 82.12 106 ASP A N 1
ATOM 888 C CA . ASP A 1 106 ? 1.332 8.083 17.891 1.00 82.12 106 ASP A CA 1
ATOM 889 C C . ASP A 1 106 ? 0.468 8.227 19.153 1.00 82.12 106 ASP A C 1
ATOM 891 O O . ASP A 1 106 ? 0.888 7.851 20.252 1.00 82.12 106 ASP A O 1
ATOM 895 N N . ASP A 1 107 ? -0.778 8.672 18.974 1.00 72.94 107 ASP A N 1
ATOM 896 C CA . ASP A 1 107 ? -1.794 8.682 20.017 1.00 72.94 107 ASP A CA 1
ATOM 897 C C . ASP A 1 107 ? -2.328 7.255 20.230 1.00 72.94 107 ASP A C 1
ATOM 899 O O . ASP A 1 107 ? -2.575 6.504 19.287 1.00 72.94 107 ASP A O 1
ATOM 903 N N . ILE A 1 108 ? -2.496 6.834 21.487 1.00 67.56 108 ILE A N 1
ATOM 904 C CA . ILE A 1 108 ? -2.887 5.450 21.840 1.00 67.56 108 ILE A CA 1
ATOM 905 C C . ILE A 1 108 ? -4.366 5.161 21.492 1.00 67.56 108 ILE A C 1
ATOM 907 O O . ILE A 1 108 ? -4.837 4.042 21.672 1.00 67.56 108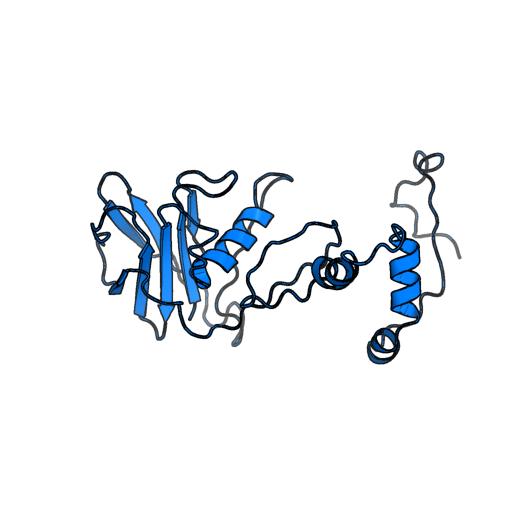 ILE A O 1
ATOM 911 N N . LEU A 1 109 ? -5.102 6.143 20.967 1.00 83.75 109 LEU A N 1
ATOM 912 C CA . LEU A 1 109 ? -6.511 6.001 20.613 1.00 83.75 109 LEU A CA 1
ATOM 913 C C . LEU A 1 109 ? -6.673 5.060 19.413 1.00 83.75 109 LEU A C 1
ATOM 915 O O . LEU A 1 109 ? -6.206 5.335 18.309 1.00 83.75 109 LEU A O 1
ATOM 919 N N . GLU A 1 110 ? -7.331 3.933 19.661 1.00 88.94 110 GLU A N 1
ATOM 920 C CA . GLU A 1 110 ? -7.734 2.974 18.637 1.00 88.94 110 GLU A CA 1
ATOM 921 C C . GLU A 1 110 ? -8.766 3.610 17.687 1.00 88.94 110 GLU A C 1
ATOM 923 O O . GLU A 1 110 ? -9.659 4.318 18.167 1.00 88.94 110 GLU A O 1
ATOM 928 N N . PRO A 1 111 ? -8.654 3.420 16.358 1.00 92.62 111 PRO A N 1
ATOM 929 C CA . PRO A 1 111 ? -9.702 3.819 15.424 1.00 92.62 111 PRO A CA 1
ATOM 930 C C . PRO A 1 111 ? -11.013 3.103 15.737 1.00 92.62 111 PRO A C 1
ATOM 932 O O . PRO A 1 111 ? -11.020 1.897 15.950 1.00 92.62 111 PRO A O 1
ATOM 935 N N . ASN A 1 112 ? -12.129 3.820 15.682 1.00 93.56 112 ASN A N 1
ATOM 936 C CA . ASN A 1 112 ? -13.453 3.209 15.742 1.00 93.56 112 ASN A CA 1
ATOM 937 C C . ASN A 1 112 ? -13.917 2.784 14.343 1.00 93.56 112 ASN A C 1
ATOM 939 O O . ASN A 1 112 ? -13.500 3.360 13.338 1.00 93.56 112 ASN A O 1
ATOM 943 N N . SER A 1 113 ? -14.840 1.829 14.263 1.00 94.25 113 SER A N 1
ATOM 944 C CA . SER A 1 113 ? -15.508 1.441 13.016 1.00 94.25 113 SER A CA 1
ATOM 945 C C . SER A 1 113 ? -17.027 1.471 13.166 1.00 94.25 113 SER A C 1
ATOM 947 O O . SER A 1 113 ? -17.572 1.244 14.246 1.00 94.25 113 SER A O 1
ATOM 949 N N . ASN A 1 114 ? -17.733 1.729 12.062 1.00 90.12 114 ASN A N 1
ATOM 950 C CA . ASN A 1 114 ? -19.196 1.600 11.998 1.00 90.12 114 ASN A CA 1
ATOM 951 C C . ASN A 1 114 ? -19.667 0.193 11.556 1.00 90.12 114 ASN A C 1
ATOM 953 O O . ASN A 1 114 ? -20.857 -0.035 11.343 1.00 90.12 114 ASN A O 1
ATOM 957 N N . PHE A 1 115 ? -18.728 -0.743 11.415 1.00 93.25 115 PHE A N 1
ATOM 958 C CA . PHE A 1 115 ? -18.913 -2.097 10.901 1.00 93.25 115 PHE A CA 1
ATOM 959 C C . PHE A 1 115 ? -18.031 -3.093 11.662 1.00 93.25 115 PHE A C 1
ATOM 961 O O . PHE A 1 115 ? -17.124 -2.691 12.394 1.00 93.25 115 PHE A O 1
ATOM 968 N N . ASP A 1 116 ? -18.297 -4.386 11.478 1.00 92.94 116 ASP A N 1
ATOM 969 C CA . ASP A 1 116 ? -17.541 -5.463 12.120 1.00 92.94 116 ASP A CA 1
ATOM 970 C C . ASP A 1 116 ? -16.152 -5.617 11.480 1.00 92.94 116 ASP A C 1
ATOM 972 O O . ASP A 1 116 ? -16.023 -5.924 10.292 1.00 92.94 116 ASP A O 1
ATOM 976 N N . ILE A 1 117 ? -15.113 -5.346 12.265 1.00 95.31 117 ILE A N 1
ATOM 977 C CA . ILE A 1 117 ? -13.707 -5.446 11.876 1.00 95.31 117 ILE A CA 1
ATOM 978 C C . ILE A 1 117 ? -12.870 -5.654 13.133 1.00 95.31 117 ILE A C 1
ATOM 980 O O . ILE A 1 117 ? -13.086 -4.997 14.149 1.00 95.31 117 ILE A O 1
ATOM 984 N N . ASN A 1 118 ? -11.890 -6.554 13.063 1.00 93.56 118 ASN A N 1
ATOM 985 C CA . ASN A 1 118 ? -10.930 -6.700 14.150 1.00 93.56 118 ASN A CA 1
ATOM 986 C C . ASN A 1 118 ? -9.874 -5.595 14.042 1.00 93.56 118 ASN A C 1
ATOM 988 O O . ASN A 1 118 ? -9.188 -5.517 13.023 1.00 93.56 118 ASN A O 1
ATOM 992 N N . ILE A 1 119 ? -9.740 -4.741 15.055 1.00 93.69 119 ILE A N 1
ATOM 993 C CA . ILE A 1 119 ? -8.795 -3.620 15.055 1.00 93.69 119 ILE A CA 1
ATOM 994 C C . ILE A 1 119 ? -7.705 -3.907 16.076 1.00 93.69 119 ILE A C 1
ATOM 996 O O . ILE A 1 119 ? -7.976 -4.126 17.248 1.00 93.69 119 ILE A O 1
ATOM 1000 N N . GLU A 1 120 ? -6.453 -3.914 15.626 1.00 90.56 120 GLU A N 1
ATOM 1001 C CA . GLU A 1 120 ? -5.312 -4.174 16.498 1.00 90.56 120 GLU A CA 1
ATOM 1002 C C . GLU A 1 120 ? -4.150 -3.225 16.190 1.00 90.56 120 GLU A C 1
ATOM 1004 O O . GLU A 1 120 ? -3.868 -2.878 15.038 1.00 90.56 120 GLU A O 1
ATOM 1009 N N . LYS A 1 121 ? -3.398 -2.834 17.221 1.00 88.56 121 LYS A N 1
ATOM 1010 C CA . LYS A 1 121 ? -2.190 -2.026 17.032 1.00 88.56 121 LYS A CA 1
ATOM 1011 C C . LYS A 1 121 ? -1.097 -2.827 16.311 1.00 88.56 121 LYS A C 1
ATOM 1013 O O . LYS A 1 121 ? -0.967 -4.045 16.453 1.00 88.56 121 LYS A O 1
ATOM 1018 N N . PHE A 1 122 ? -0.264 -2.136 15.536 1.00 82.25 122 PHE A N 1
ATOM 1019 C CA . PHE A 1 122 ? 0.881 -2.716 14.832 1.00 82.25 122 PHE A CA 1
ATOM 1020 C C . PHE A 1 122 ? 2.035 -3.082 15.788 1.00 82.25 122 PHE A C 1
ATOM 1022 O O . PHE A 1 122 ? 3.052 -2.382 15.903 1.00 82.25 122 PHE A O 1
ATOM 1029 N N . GLU A 1 123 ? 1.907 -4.218 16.470 1.00 71.06 123 GLU A N 1
ATOM 1030 C CA . GLU A 1 123 ? 2.965 -4.760 17.331 1.00 71.06 123 GLU A CA 1
ATOM 1031 C C . GLU A 1 123 ? 3.989 -5.591 16.547 1.00 71.06 123 GLU A C 1
ATOM 1033 O O . GLU A 1 123 ? 5.194 -5.460 16.772 1.00 71.06 123 GLU A O 1
ATOM 1038 N N . SER A 1 124 ? 3.530 -6.371 15.563 1.00 67.19 124 SER A N 1
ATOM 1039 C CA . SER A 1 124 ? 4.354 -7.248 14.720 1.00 67.19 124 SER A CA 1
ATOM 1040 C C . SER A 1 124 ? 4.030 -7.081 13.225 1.00 67.19 124 SER A C 1
ATOM 1042 O O . SER A 1 124 ? 3.280 -6.186 12.842 1.00 67.19 124 SER A O 1
ATOM 1044 N N . GLN A 1 125 ? 4.678 -7.849 12.348 1.00 67.12 125 GLN A N 1
ATOM 1045 C CA . GLN A 1 125 ? 4.418 -7.804 10.902 1.00 67.12 125 GLN A CA 1
ATOM 1046 C C . GLN A 1 125 ? 3.139 -8.558 10.555 1.00 67.12 125 GLN A C 1
ATOM 1048 O O . GLN A 1 125 ? 2.843 -9.578 11.174 1.00 67.12 125 GLN A O 1
ATOM 1053 N N . ILE A 1 126 ? 2.432 -8.108 9.514 1.00 67.44 126 ILE A N 1
ATOM 1054 C CA . ILE A 1 126 ? 1.257 -8.817 8.996 1.00 67.44 126 ILE A CA 1
ATOM 1055 C C . ILE A 1 126 ? 1.734 -10.080 8.271 1.00 67.44 126 ILE A C 1
ATOM 1057 O O . ILE A 1 126 ? 2.033 -10.033 7.076 1.00 67.44 126 ILE A O 1
ATOM 1061 N N . ASN A 1 127 ? 1.808 -11.196 9.006 1.00 62.00 127 ASN A N 1
ATOM 1062 C CA . ASN A 1 127 ? 2.069 -12.553 8.505 1.00 62.00 127 ASN A CA 1
ATOM 1063 C C . ASN A 1 127 ? 3.451 -12.703 7.784 1.00 62.00 127 ASN A C 1
ATOM 1065 O O . ASN A 1 127 ? 4.083 -11.721 7.379 1.00 62.00 127 ASN A O 1
ATOM 1069 N N . PRO A 1 128 ? 4.010 -13.913 7.564 1.00 67.44 128 PRO A N 1
ATOM 1070 C CA . PRO A 1 128 ? 5.283 -14.090 6.865 1.00 67.44 128 PRO A CA 1
ATOM 1071 C C . PRO A 1 128 ? 5.093 -13.970 5.342 1.00 67.44 128 PRO A C 1
ATOM 1073 O O . PRO A 1 128 ? 5.559 -14.802 4.565 1.00 67.44 128 PRO A O 1
ATOM 1076 N N . LEU A 1 129 ? 4.397 -12.928 4.881 1.00 72.75 129 LEU A N 1
ATOM 1077 C CA . LEU A 1 129 ? 4.201 -12.677 3.459 1.00 72.75 129 LEU A CA 1
ATOM 1078 C C . LEU A 1 129 ? 5.536 -12.380 2.799 1.00 72.75 129 LEU A C 1
ATOM 1080 O O . LEU A 1 129 ? 6.213 -11.401 3.119 1.00 72.75 129 LEU A O 1
ATOM 1084 N N . LYS A 1 130 ? 5.927 -13.217 1.845 1.00 77.38 130 LYS A N 1
ATOM 1085 C CA . LYS A 1 130 ? 7.104 -12.951 1.029 1.00 77.38 130 LYS A CA 1
ATOM 1086 C C . LYS A 1 130 ? 6.733 -11.937 -0.047 1.00 77.38 130 LYS A C 1
ATOM 1088 O O . LYS A 1 130 ? 6.114 -12.284 -1.047 1.00 77.38 130 LYS A O 1
ATOM 1093 N N . ILE A 1 131 ? 7.123 -10.683 0.157 1.00 82.38 131 ILE A N 1
ATOM 1094 C CA . ILE A 1 131 ? 6.897 -9.627 -0.830 1.00 82.38 131 ILE A CA 1
ATOM 1095 C C . ILE A 1 131 ? 8.003 -9.698 -1.878 1.00 82.38 131 ILE A C 1
ATOM 1097 O O . ILE A 1 131 ? 9.192 -9.647 -1.549 1.00 82.38 131 ILE A O 1
ATOM 1101 N N . VAL A 1 132 ? 7.603 -9.798 -3.143 1.00 84.62 132 VAL A N 1
ATOM 1102 C CA . VAL A 1 132 ? 8.499 -9.714 -4.296 1.00 84.62 132 VAL A CA 1
ATOM 1103 C C . VAL A 1 132 ? 8.198 -8.416 -5.030 1.00 84.62 132 VAL A C 1
ATOM 1105 O O . VAL A 1 132 ? 7.076 -8.204 -5.478 1.00 84.62 132 VAL A O 1
ATOM 1108 N N . PHE A 1 133 ? 9.198 -7.548 -5.144 1.00 85.94 133 PHE A N 1
ATOM 1109 C CA . PHE A 1 133 ? 9.095 -6.326 -5.932 1.00 85.94 133 PHE A CA 1
ATOM 1110 C C . PHE A 1 133 ? 9.779 -6.528 -7.283 1.00 85.94 133 PHE A C 1
ATOM 1112 O O . PHE A 1 133 ? 10.924 -6.984 -7.343 1.00 85.94 133 PHE A O 1
ATOM 1119 N N . PHE A 1 134 ? 9.087 -6.166 -8.361 1.00 85.06 134 PHE A N 1
ATOM 1120 C CA . PHE A 1 134 ? 9.606 -6.230 -9.720 1.00 85.06 134 PHE A CA 1
ATOM 1121 C C . PHE A 1 134 ? 9.268 -4.954 -10.492 1.00 85.06 134 PHE A C 1
ATOM 1123 O O . PHE A 1 134 ? 8.109 -4.559 -10.594 1.00 85.06 134 PHE A O 1
ATOM 1130 N N . SER A 1 135 ? 10.297 -4.349 -11.077 1.00 81.88 135 SER A N 1
ATOM 1131 C CA . SER A 1 135 ? 10.208 -3.297 -12.082 1.00 81.88 135 SER A CA 1
ATOM 1132 C C . SER A 1 135 ? 10.933 -3.753 -13.341 1.00 81.88 135 SER A C 1
ATOM 1134 O O . SER A 1 135 ? 12.114 -4.114 -13.298 1.00 81.88 135 SER A O 1
ATOM 1136 N N . ASN A 1 136 ? 10.231 -3.694 -14.471 1.00 74.06 136 ASN A N 1
ATOM 1137 C CA . ASN A 1 136 ? 10.808 -3.901 -15.797 1.00 74.06 136 ASN A CA 1
ATOM 1138 C C . ASN A 1 136 ? 11.546 -2.656 -16.325 1.00 74.06 136 ASN A C 1
ATOM 1140 O O . ASN A 1 136 ? 12.273 -2.753 -17.311 1.00 74.06 136 ASN A O 1
ATOM 1144 N N . VAL A 1 137 ? 11.379 -1.498 -15.682 1.00 76.62 137 VAL A N 1
ATOM 1145 C CA . VAL A 1 137 ? 12.067 -0.258 -16.044 1.00 76.62 137 VAL A CA 1
ATOM 1146 C C . VAL A 1 137 ? 13.384 -0.168 -15.282 1.00 76.62 137 VAL A C 1
ATOM 1148 O O . VAL A 1 137 ? 13.400 -0.244 -14.050 1.00 76.62 137 VAL A O 1
ATOM 1151 N N . PHE A 1 138 ? 14.477 0.015 -16.025 1.00 74.69 138 PHE A N 1
ATOM 1152 C CA . PHE A 1 138 ? 15.777 0.381 -15.475 1.00 74.69 138 PHE A CA 1
ATOM 1153 C C . PHE A 1 138 ? 15.931 1.905 -15.525 1.00 74.69 138 PHE A C 1
ATOM 1155 O O . PHE A 1 138 ? 16.182 2.478 -16.581 1.00 74.69 138 PHE A O 1
ATOM 1162 N N . ASP A 1 139 ? 15.726 2.557 -14.387 1.00 73.38 139 ASP A N 1
ATOM 1163 C CA . ASP A 1 139 ? 15.787 4.017 -14.221 1.00 73.38 139 ASP A CA 1
ATOM 1164 C C . ASP A 1 139 ? 16.812 4.445 -13.158 1.00 73.38 139 ASP A C 1
ATOM 1166 O O . ASP A 1 139 ? 16.798 5.584 -12.695 1.00 73.38 139 ASP A O 1
ATOM 1170 N N . GLU A 1 140 ? 17.673 3.512 -12.737 1.00 70.38 140 GLU A N 1
ATOM 1171 C CA . GLU A 1 140 ? 18.709 3.698 -11.713 1.00 70.38 140 GLU A CA 1
ATOM 1172 C C . GLU A 1 140 ? 18.177 4.145 -10.339 1.00 70.38 140 GLU A C 1
ATOM 1174 O O . GLU A 1 140 ? 18.955 4.479 -9.437 1.00 70.38 140 GLU A O 1
ATOM 1179 N N . ARG A 1 141 ? 16.854 4.095 -10.118 1.00 71.81 141 ARG A N 1
ATOM 1180 C CA . ARG A 1 141 ? 16.271 4.422 -8.818 1.00 71.81 141 ARG A CA 1
ATOM 1181 C C . ARG A 1 141 ? 16.652 3.380 -7.781 1.00 71.81 141 ARG A C 1
ATOM 1183 O O . ARG A 1 141 ? 16.467 2.175 -7.959 1.00 71.81 141 ARG A O 1
ATOM 1190 N N . ARG A 1 142 ? 17.123 3.876 -6.636 1.00 70.75 142 ARG A N 1
ATOM 1191 C CA . ARG A 1 142 ? 17.291 3.070 -5.428 1.00 70.75 142 ARG A CA 1
ATOM 1192 C C . ARG A 1 142 ? 15.978 3.039 -4.665 1.00 70.75 142 ARG A C 1
ATOM 1194 O O . ARG A 1 142 ? 15.635 4.007 -3.987 1.00 70.75 142 ARG A O 1
ATOM 1201 N N . ASN A 1 143 ? 15.288 1.910 -4.722 1.00 74.12 143 ASN A N 1
ATOM 1202 C CA . ASN A 1 143 ? 14.244 1.635 -3.752 1.00 74.12 143 ASN A CA 1
ATOM 1203 C C . ASN A 1 143 ? 14.916 1.140 -2.473 1.00 74.12 143 ASN A C 1
ATOM 1205 O O . ASN A 1 143 ? 15.586 0.107 -2.473 1.00 74.12 143 ASN A O 1
ATOM 1209 N N . ASN A 1 144 ? 14.783 1.893 -1.384 1.00 71.81 144 ASN A N 1
ATO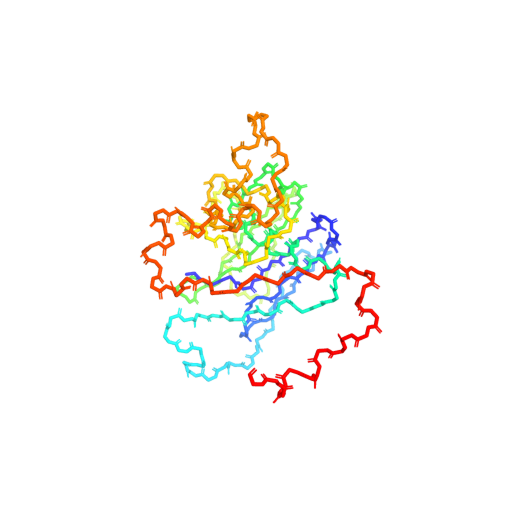M 1210 C CA . ASN A 1 144 ? 15.333 1.482 -0.096 1.00 71.81 144 ASN A CA 1
ATOM 1211 C C . ASN A 1 144 ? 14.347 0.538 0.599 1.00 71.81 144 ASN A C 1
ATOM 1213 O O . ASN A 1 144 ? 13.674 0.906 1.565 1.00 71.81 144 ASN A O 1
ATOM 1217 N N . PHE A 1 145 ? 14.210 -0.656 0.030 1.00 75.00 145 PHE A N 1
ATOM 1218 C CA . PHE A 1 145 ? 13.446 -1.737 0.623 1.00 75.00 145 PHE A CA 1
ATOM 1219 C C . PHE A 1 145 ? 14.290 -2.443 1.693 1.00 75.00 145 PHE A C 1
ATOM 1221 O O . PHE A 1 145 ? 15.479 -2.699 1.495 1.00 75.00 145 PHE A O 1
ATOM 1228 N N . GLY A 1 146 ? 13.681 -2.748 2.841 1.00 71.50 146 GLY A N 1
ATOM 1229 C CA . GLY A 1 146 ? 14.313 -3.550 3.890 1.00 71.50 146 GLY A CA 1
ATOM 1230 C C . GLY A 1 146 ? 14.638 -4.977 3.431 1.00 71.50 146 GLY A C 1
ATOM 1231 O O . GLY A 1 146 ? 14.218 -5.413 2.361 1.00 71.50 146 GLY A O 1
ATOM 1232 N N . LYS A 1 147 ? 15.345 -5.748 4.270 1.00 73.44 147 LYS A N 1
ATOM 1233 C CA . LYS A 1 147 ? 15.765 -7.136 3.961 1.00 73.44 147 LYS A CA 1
ATOM 1234 C C . LYS A 1 147 ? 14.610 -8.111 3.683 1.00 73.44 147 LYS A C 1
ATOM 1236 O O . LYS A 1 147 ? 14.842 -9.190 3.152 1.00 73.44 147 LYS A O 1
ATOM 1241 N N . GLU A 1 148 ? 13.392 -7.744 4.051 1.00 77.44 148 GLU A N 1
ATOM 1242 C CA . GLU A 1 148 ? 12.206 -8.601 3.987 1.00 77.44 148 GLU A CA 1
ATOM 1243 C C . GLU A 1 148 ? 11.450 -8.522 2.663 1.00 77.44 148 GLU A C 1
ATOM 1245 O O . GLU A 1 148 ? 10.562 -9.334 2.405 1.00 77.44 148 GLU A O 1
ATOM 1250 N N . ILE A 1 149 ? 11.800 -7.551 1.819 1.00 81.81 149 ILE A N 1
ATOM 1251 C CA . ILE A 1 149 ? 11.254 -7.411 0.474 1.00 81.81 149 ILE A CA 1
ATOM 1252 C C . ILE A 1 149 ? 12.315 -7.912 -0.500 1.00 81.81 149 ILE A C 1
ATOM 1254 O O . ILE A 1 149 ? 13.448 -7.428 -0.536 1.00 81.81 149 ILE A O 1
ATOM 1258 N N . THR A 1 150 ? 11.942 -8.896 -1.311 1.00 84.88 150 THR A N 1
ATOM 1259 C CA . THR A 1 150 ? 12.815 -9.423 -2.357 1.00 84.88 150 THR A CA 1
ATOM 1260 C C . THR A 1 150 ? 12.643 -8.580 -3.617 1.00 84.88 150 THR A C 1
ATOM 1262 O O . THR A 1 150 ? 11.727 -8.811 -4.400 1.00 84.88 150 THR A O 1
ATOM 1265 N N . ASP A 1 151 ? 13.518 -7.597 -3.820 1.00 84.50 151 ASP A N 1
ATOM 1266 C CA . ASP A 1 151 ? 13.561 -6.828 -5.068 1.00 84.50 151 ASP A CA 1
ATOM 1267 C C . ASP A 1 151 ? 14.341 -7.602 -6.145 1.00 84.50 151 ASP A C 1
ATOM 1269 O O . ASP A 1 151 ? 15.571 -7.721 -6.082 1.00 84.50 151 ASP A O 1
ATOM 1273 N N . VAL A 1 152 ? 13.609 -8.138 -7.126 1.00 85.50 152 VAL A N 1
ATOM 1274 C CA . VAL A 1 152 ? 14.146 -8.885 -8.277 1.00 85.50 152 VAL A CA 1
ATOM 1275 C C . VAL A 1 152 ? 14.389 -7.993 -9.502 1.00 85.50 152 VAL A C 1
ATOM 1277 O O . VAL A 1 152 ? 14.739 -8.487 -10.574 1.00 85.50 152 VAL A O 1
ATOM 1280 N N . SER A 1 153 ? 14.233 -6.676 -9.359 1.00 82.88 153 SER A N 1
ATOM 1281 C CA . SER A 1 153 ? 14.418 -5.709 -10.440 1.00 82.88 153 SER A CA 1
ATOM 1282 C C . SER A 1 153 ? 15.889 -5.552 -10.818 1.00 82.88 153 SER A C 1
ATOM 1284 O O . SER A 1 153 ? 16.807 -5.648 -9.995 1.00 82.88 153 SER A O 1
ATOM 1286 N N . VAL A 1 154 ? 16.116 -5.203 -12.084 1.00 75.81 154 VAL A N 1
ATOM 1287 C CA . VAL A 1 154 ? 17.448 -4.929 -12.639 1.00 75.81 154 VAL A CA 1
ATOM 1288 C C . VAL A 1 154 ? 18.159 -3.820 -11.848 1.00 75.81 154 VAL A C 1
ATOM 1290 O O . VAL A 1 154 ? 19.341 -3.962 -11.531 1.00 75.81 154 VAL A O 1
ATOM 1293 N N . ASN A 1 155 ? 17.431 -2.773 -11.437 1.00 76.44 155 ASN A N 1
ATOM 1294 C CA . ASN A 1 155 ? 17.952 -1.683 -10.603 1.00 76.44 155 ASN A CA 1
ATOM 1295 C C . ASN A 1 155 ? 18.704 -2.198 -9.363 1.00 76.44 155 ASN A C 1
ATOM 1297 O O . ASN A 1 155 ? 19.846 -1.807 -9.128 1.00 76.44 155 ASN A O 1
ATOM 1301 N N . ASN A 1 156 ? 18.119 -3.133 -8.609 1.00 77.38 156 ASN A N 1
ATOM 1302 C CA . ASN A 1 156 ? 18.725 -3.669 -7.388 1.00 77.38 156 ASN A CA 1
ATOM 1303 C C . ASN A 1 156 ? 19.965 -4.540 -7.676 1.00 77.38 156 ASN A C 1
ATOM 1305 O O . ASN A 1 156 ? 20.982 -4.449 -6.982 1.00 77.38 156 ASN A O 1
ATOM 1309 N N . LYS A 1 157 ? 19.920 -5.357 -8.738 1.00 71.88 157 LYS A N 1
ATOM 1310 C CA . LYS A 1 157 ? 21.011 -6.278 -9.104 1.00 71.88 157 LYS A CA 1
ATOM 1311 C C . LYS A 1 157 ? 22.287 -5.548 -9.520 1.00 71.88 157 LYS A C 1
ATOM 1313 O O . LYS A 1 157 ? 23.378 -5.932 -9.102 1.00 71.88 157 LYS A O 1
ATOM 1318 N N . TYR A 1 158 ? 22.164 -4.510 -10.344 1.00 65.38 158 TYR A N 1
ATOM 1319 C CA . TYR A 1 158 ? 23.324 -3.745 -10.808 1.00 65.38 158 TYR A CA 1
ATOM 1320 C C . TYR A 1 158 ? 23.839 -2.775 -9.740 1.00 65.38 158 TYR A C 1
ATOM 1322 O O . TYR A 1 158 ? 25.026 -2.447 -9.738 1.00 65.38 158 TYR A O 1
ATOM 1330 N N . PHE A 1 159 ? 22.987 -2.384 -8.789 1.00 61.97 159 PHE A N 1
ATOM 1331 C CA . PHE A 1 159 ? 23.359 -1.473 -7.718 1.00 61.97 159 PHE A CA 1
ATOM 1332 C C . PHE A 1 159 ? 24.252 -2.107 -6.635 1.00 61.97 159 PHE A C 1
ATOM 1334 O O . PHE A 1 159 ? 25.228 -1.489 -6.211 1.00 61.97 159 PHE A O 1
ATOM 1341 N N . ARG A 1 160 ? 24.007 -3.365 -6.229 1.00 55.75 160 ARG A N 1
ATOM 1342 C CA . ARG A 1 160 ? 24.821 -4.054 -5.194 1.00 55.75 160 ARG A CA 1
ATOM 1343 C C . ARG A 1 160 ? 26.320 -4.140 -5.519 1.00 55.75 160 ARG A C 1
ATOM 1345 O O . ARG A 1 160 ? 27.134 -4.263 -4.611 1.00 55.75 160 ARG A O 1
ATOM 1352 N N . ASN A 1 161 ? 26.690 -4.005 -6.790 1.00 51.28 161 ASN A N 1
ATOM 1353 C CA . ASN A 1 161 ? 28.081 -4.021 -7.243 1.00 51.28 161 ASN A CA 1
ATOM 1354 C C . ASN A 1 161 ? 28.762 -2.635 -7.238 1.00 51.28 161 ASN A C 1
ATOM 1356 O O . ASN A 1 161 ? 29.942 -2.548 -7.574 1.00 51.28 161 ASN A O 1
ATOM 1360 N N . SER A 1 162 ? 28.057 -1.550 -6.885 1.00 51.19 162 SER A N 1
ATOM 1361 C CA . SER A 1 162 ? 28.573 -0.177 -7.012 1.00 51.19 162 SER A CA 1
ATOM 1362 C C . SER A 1 162 ? 29.351 0.341 -5.793 1.00 51.19 162 SER A C 1
ATOM 1364 O O . SER A 1 162 ? 29.956 1.408 -5.886 1.00 51.19 162 SER A O 1
ATOM 1366 N N . LEU A 1 163 ? 29.347 -0.363 -4.653 1.00 49.00 163 LEU A N 1
ATOM 1367 C CA . LEU A 1 163 ? 30.144 0.030 -3.475 1.00 49.00 163 LEU A CA 1
ATOM 1368 C C . LEU A 1 163 ? 31.654 -0.168 -3.700 1.00 49.00 163 LEU A C 1
ATOM 1370 O O . LEU A 1 163 ? 32.475 0.495 -3.073 1.00 49.00 163 LEU A O 1
ATOM 1374 N N . SER A 1 164 ? 32.028 -1.014 -4.659 1.00 47.78 164 SER A N 1
ATOM 1375 C CA . SER A 1 164 ? 33.376 -1.084 -5.210 1.00 47.78 164 SER A CA 1
ATOM 1376 C C . SER A 1 164 ? 33.435 -0.262 -6.496 1.00 47.78 164 SER A C 1
ATOM 1378 O O . SER A 1 164 ? 32.855 -0.667 -7.501 1.00 47.78 164 SER A O 1
ATOM 1380 N N . LYS A 1 165 ? 34.142 0.878 -6.473 1.00 48.53 165 LYS A N 1
ATOM 1381 C CA . LYS A 1 165 ? 34.508 1.695 -7.647 1.00 48.53 165 LYS A CA 1
ATOM 1382 C C . LYS A 1 165 ? 34.690 0.835 -8.907 1.00 48.53 165 LYS A C 1
ATOM 1384 O O . LYS A 1 165 ? 35.732 0.207 -9.075 1.00 48.53 165 LYS A O 1
ATOM 1389 N N . LYS A 1 166 ? 33.731 0.845 -9.831 1.00 46.09 166 LYS A N 1
ATOM 1390 C CA . LYS A 1 166 ? 33.939 0.373 -11.204 1.00 46.09 166 LYS A CA 1
ATOM 1391 C C . LYS A 1 166 ? 33.023 1.170 -12.118 1.00 46.09 166 LYS A C 1
ATOM 1393 O O . LYS A 1 166 ? 31.819 0.969 -12.080 1.00 46.09 166 LYS A O 1
ATOM 1398 N N . ARG A 1 167 ? 33.661 2.094 -12.853 1.00 49.06 167 ARG A N 1
ATOM 1399 C CA . ARG A 1 167 ? 33.239 2.819 -14.065 1.00 49.06 167 ARG A CA 1
ATOM 1400 C C . ARG A 1 167 ? 31.748 2.705 -14.378 1.00 49.06 167 ARG A C 1
ATOM 1402 O O . ARG A 1 167 ? 31.291 1.603 -14.664 1.00 49.06 167 ARG A O 1
ATOM 1409 N N . GLU A 1 168 ? 31.048 3.837 -14.412 1.00 53.34 168 GLU A N 1
ATOM 1410 C CA . GLU A 1 168 ? 29.753 3.968 -15.086 1.00 53.34 168 GLU A CA 1
ATOM 1411 C C . GLU A 1 168 ? 29.809 3.192 -16.409 1.00 53.34 168 GLU A C 1
ATOM 1413 O O . GLU A 1 168 ? 30.543 3.539 -17.335 1.00 53.34 168 GLU A O 1
ATOM 1418 N N . THR A 1 169 ? 29.146 2.039 -16.449 1.00 59.91 169 THR A N 1
ATOM 1419 C CA . THR A 1 169 ? 29.055 1.242 -17.671 1.00 59.91 169 THR A CA 1
ATOM 1420 C C . THR A 1 169 ? 27.757 1.646 -18.330 1.00 59.91 169 THR A C 1
ATOM 1422 O O . THR A 1 169 ? 26.720 1.620 -17.672 1.00 59.91 169 THR A O 1
ATOM 1425 N N . SER A 1 170 ? 27.815 2.054 -19.596 1.00 70.25 170 SER A N 1
ATOM 1426 C CA . SER A 1 170 ? 26.618 2.438 -20.343 1.00 70.25 170 SER A CA 1
ATOM 1427 C C . SER A 1 170 ? 25.605 1.292 -20.370 1.00 70.25 170 SER A C 1
ATOM 1429 O O . SER A 1 170 ? 25.986 0.118 -20.325 1.00 70.25 170 SER A O 1
ATOM 1431 N N . ASP A 1 171 ? 24.316 1.615 -20.484 1.00 66.44 171 ASP A N 1
ATOM 1432 C CA . ASP A 1 171 ? 23.258 0.603 -20.607 1.00 66.44 171 ASP A CA 1
ATOM 1433 C C . ASP A 1 171 ? 23.500 -0.339 -21.781 1.00 66.44 171 ASP A C 1
ATOM 1435 O O . ASP A 1 171 ? 23.289 -1.544 -21.664 1.00 66.44 171 ASP A O 1
ATOM 1439 N N . PHE A 1 172 ? 24.073 0.184 -22.865 1.00 77.31 172 PHE A N 1
ATOM 1440 C CA . PHE A 1 172 ? 24.550 -0.624 -23.978 1.00 77.31 172 PHE A CA 1
ATOM 1441 C C . PHE A 1 172 ? 25.524 -1.721 -23.517 1.00 77.31 172 PHE A C 1
ATOM 1443 O O . PHE A 1 172 ? 25.340 -2.903 -23.798 1.00 77.31 172 PHE A O 1
ATOM 1450 N N . LEU A 1 173 ? 26.535 -1.362 -22.724 1.00 78.62 173 LEU A N 1
ATOM 1451 C CA . LEU A 1 173 ? 27.516 -2.316 -22.211 1.00 78.62 173 LEU A CA 1
ATOM 1452 C C . LEU A 1 173 ? 26.895 -3.286 -21.189 1.00 78.62 173 LEU A C 1
ATOM 1454 O O . LEU A 1 173 ? 27.287 -4.455 -21.137 1.00 78.62 173 LEU A O 1
ATOM 1458 N N . LYS A 1 174 ? 25.905 -2.842 -20.400 1.00 76.12 174 LYS A N 1
ATOM 1459 C CA . LYS A 1 174 ? 25.128 -3.716 -19.500 1.00 76.12 174 LYS A CA 1
ATOM 1460 C C . LYS A 1 174 ? 24.332 -4.766 -20.288 1.00 76.12 174 LYS A C 1
ATOM 1462 O O . LYS A 1 174 ? 24.352 -5.932 -19.892 1.00 76.12 174 LYS A O 1
ATOM 1467 N N . GLN A 1 175 ? 23.702 -4.384 -21.402 1.00 80.69 175 GLN A N 1
ATOM 1468 C CA . GLN A 1 175 ? 22.964 -5.293 -22.289 1.00 80.69 175 GLN A CA 1
ATOM 1469 C C . GLN A 1 175 ? 23.893 -6.326 -22.938 1.00 80.69 175 GLN A C 1
ATOM 1471 O O . GLN A 1 175 ? 23.618 -7.521 -22.865 1.00 80.69 175 GLN A O 1
ATOM 1476 N N . ILE A 1 176 ? 25.049 -5.903 -23.463 1.00 84.19 176 ILE A N 1
ATOM 1477 C CA . ILE A 1 176 ? 26.055 -6.826 -24.019 1.00 84.19 176 ILE A CA 1
ATOM 1478 C C . ILE A 1 176 ? 26.538 -7.828 -22.959 1.00 84.19 176 ILE A C 1
ATOM 1480 O O . ILE A 1 176 ? 26.649 -9.025 -23.224 1.00 84.19 176 ILE A O 1
ATOM 1484 N N . LYS A 1 177 ? 26.791 -7.369 -21.727 1.00 82.94 177 LYS A N 1
ATOM 1485 C CA . LYS A 1 177 ? 27.152 -8.261 -20.611 1.00 82.94 177 LYS A CA 1
ATOM 1486 C C . LYS A 1 177 ? 26.041 -9.250 -20.266 1.00 82.94 177 LYS A C 1
ATOM 1488 O O . LYS A 1 177 ? 26.346 -10.383 -19.906 1.00 82.94 177 LYS A O 1
ATOM 1493 N N . PHE A 1 178 ? 24.782 -8.827 -20.343 1.00 83.50 178 PHE A N 1
ATOM 1494 C CA . PHE A 1 178 ? 23.638 -9.694 -20.084 1.00 83.50 178 PHE A CA 1
ATOM 1495 C C . PHE A 1 178 ? 23.517 -10.793 -21.143 1.00 83.50 178 PHE A C 1
ATOM 1497 O O . PHE A 1 178 ? 23.465 -11.960 -20.763 1.00 83.50 178 PHE A O 1
ATOM 1504 N N . ILE A 1 179 ? 23.586 -10.449 -22.433 1.00 86.50 179 ILE A N 1
ATOM 1505 C CA . ILE A 1 179 ? 23.549 -11.409 -23.554 1.00 86.50 179 ILE A CA 1
ATOM 1506 C C . ILE A 1 179 ? 24.666 -12.459 -23.430 1.00 86.50 179 ILE A C 1
ATOM 1508 O O . ILE A 1 179 ? 24.462 -13.643 -23.687 1.00 86.50 179 ILE A O 1
ATOM 1512 N N . ASN A 1 180 ? 25.844 -12.039 -22.963 1.00 85.25 180 ASN A N 1
ATOM 1513 C CA . ASN A 1 180 ? 26.993 -12.925 -22.761 1.00 85.25 180 ASN A CA 1
ATOM 1514 C C . ASN A 1 180 ? 26.960 -13.719 -21.441 1.00 85.25 180 ASN A C 1
ATOM 1516 O O . ASN A 1 180 ? 27.876 -14.495 -21.166 1.00 85.25 180 ASN A O 1
ATOM 1520 N N . SER A 1 181 ? 25.947 -13.529 -20.594 1.00 84.19 181 SER A N 1
ATOM 1521 C CA . SER A 1 181 ? 25.857 -14.212 -19.302 1.00 84.19 181 SER A CA 1
ATOM 1522 C C . SER A 1 181 ? 25.316 -15.640 -19.434 1.00 84.19 181 SER A C 1
ATOM 1524 O O . SER A 1 181 ? 24.550 -15.958 -20.342 1.00 84.19 181 SER A O 1
ATOM 1526 N N . SER A 1 182 ? 25.655 -16.509 -18.477 1.00 83.44 182 SER A N 1
ATOM 1527 C CA . SER A 1 182 ? 25.074 -17.858 -18.378 1.00 83.44 182 SER A CA 1
ATOM 1528 C C . SER A 1 182 ? 23.555 -17.838 -18.198 1.00 83.44 182 SER A C 1
ATOM 1530 O O . SER A 1 182 ? 22.878 -18.762 -18.627 1.00 83.44 182 SER A O 1
ATOM 1532 N N . ILE A 1 183 ? 23.019 -16.768 -17.606 1.00 82.31 183 ILE A N 1
ATOM 1533 C CA . ILE A 1 183 ? 21.581 -16.582 -17.405 1.00 82.31 183 ILE A CA 1
ATOM 1534 C C . ILE A 1 183 ? 20.870 -16.482 -18.754 1.00 82.31 183 ILE A C 1
ATOM 1536 O O . ILE A 1 183 ? 19.859 -17.143 -18.940 1.00 82.31 183 ILE A O 1
ATOM 1540 N N . PHE A 1 184 ? 21.410 -15.709 -19.701 1.00 84.75 184 PHE A N 1
ATOM 1541 C CA . PHE A 1 184 ? 20.791 -15.517 -21.015 1.00 84.75 184 PHE A CA 1
ATOM 1542 C C . PHE A 1 184 ? 20.666 -16.826 -21.799 1.00 84.75 184 PHE A C 1
ATOM 1544 O O . PHE A 1 184 ? 19.630 -17.079 -22.403 1.00 84.75 184 PHE A O 1
ATOM 1551 N N . LYS A 1 185 ? 21.669 -17.709 -21.694 1.00 82.50 185 LYS A N 1
ATOM 1552 C CA . LYS A 1 185 ? 21.634 -19.046 -22.312 1.00 82.50 185 LYS A CA 1
ATOM 1553 C C . LYS A 1 185 ? 20.453 -19.899 -21.844 1.00 82.50 185 LYS A C 1
ATOM 1555 O O . LYS A 1 185 ? 19.993 -20.747 -22.595 1.00 82.50 185 LYS A O 1
ATOM 1560 N N . ASN A 1 186 ? 19.962 -19.666 -20.628 1.00 85.56 186 ASN A N 1
ATOM 1561 C CA . ASN A 1 186 ? 18.848 -20.415 -20.054 1.00 85.56 186 ASN A CA 1
ATOM 1562 C C . ASN A 1 186 ? 17.478 -19.798 -20.375 1.00 85.56 186 ASN A C 1
ATOM 1564 O O . ASN A 1 186 ? 16.465 -20.366 -19.980 1.00 85.56 186 ASN A O 1
ATOM 1568 N N . LEU A 1 187 ? 17.423 -18.628 -21.024 1.00 80.56 187 LEU A N 1
ATOM 1569 C CA . LEU A 1 187 ? 16.170 -17.893 -21.205 1.00 80.56 187 LEU A CA 1
ATOM 1570 C C . LEU A 1 187 ? 15.361 -18.301 -22.445 1.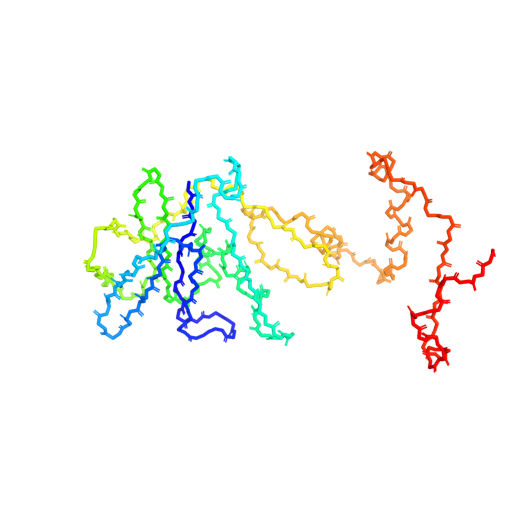00 80.56 187 LEU A C 1
ATOM 1572 O O . LEU A 1 187 ? 14.268 -17.777 -22.608 1.00 80.56 187 LEU A O 1
ATOM 1576 N N . ASN A 1 188 ? 15.823 -19.232 -23.290 1.00 83.81 188 ASN A N 1
ATOM 1577 C CA . ASN A 1 188 ? 15.162 -19.574 -24.566 1.00 83.81 188 ASN A CA 1
ATOM 1578 C C . ASN A 1 188 ? 14.787 -18.328 -25.403 1.00 83.81 188 ASN A C 1
ATOM 1580 O O . ASN A 1 188 ? 13.766 -18.307 -26.084 1.00 83.81 188 ASN A O 1
ATOM 1584 N N . ILE A 1 189 ? 15.604 -17.273 -25.318 1.00 85.75 189 ILE A N 1
ATOM 1585 C CA . ILE A 1 189 ? 15.465 -16.045 -26.104 1.00 85.75 189 ILE A CA 1
ATOM 1586 C C . ILE A 1 189 ? 16.509 -16.098 -27.215 1.00 85.75 189 ILE A C 1
ATOM 1588 O O . ILE A 1 189 ? 17.676 -16.401 -26.956 1.00 85.75 189 ILE A O 1
ATOM 1592 N N . ASP A 1 190 ? 16.100 -15.762 -28.435 1.00 87.38 190 ASP A N 1
ATOM 1593 C CA . ASP A 1 190 ? 17.020 -15.666 -29.560 1.00 87.38 190 ASP A CA 1
ATOM 1594 C C . ASP A 1 190 ? 18.050 -14.554 -29.349 1.00 87.38 190 ASP A C 1
ATOM 1596 O O . ASP A 1 190 ? 17.766 -13.473 -28.820 1.00 87.38 190 ASP A O 1
ATOM 1600 N N . TYR A 1 191 ? 19.277 -14.812 -29.794 1.00 86.81 191 TYR A N 1
ATOM 1601 C CA . TYR A 1 191 ? 20.317 -13.796 -29.759 1.00 86.81 191 TYR A CA 1
ATOM 1602 C C . TYR A 1 191 ? 19.935 -12.621 -30.668 1.00 86.81 191 TYR A C 1
ATOM 1604 O O . TYR A 1 191 ? 19.506 -12.835 -31.806 1.00 86.81 191 TYR A O 1
ATOM 1612 N N . PRO A 1 192 ? 20.126 -11.370 -30.213 1.00 85.50 192 PRO A N 1
ATOM 1613 C CA . PRO A 1 192 ? 19.880 -10.218 -31.062 1.00 85.50 192 PRO A CA 1
ATOM 1614 C C . PRO A 1 192 ? 20.817 -10.267 -32.271 1.00 85.50 192 PRO A C 1
ATOM 1616 O O . PRO A 1 192 ? 22.033 -10.389 -32.132 1.00 85.50 192 PRO A O 1
ATOM 1619 N N . ASN A 1 193 ? 20.241 -10.154 -33.464 1.00 86.56 193 ASN A N 1
ATOM 1620 C CA . ASN A 1 193 ? 20.972 -10.202 -34.732 1.00 86.56 193 ASN A CA 1
ATOM 1621 C C . ASN A 1 193 ? 21.369 -8.811 -35.257 1.00 86.56 193 ASN A C 1
ATOM 1623 O O . ASN A 1 193 ? 22.135 -8.710 -36.215 1.00 86.56 193 ASN A O 1
ATOM 1627 N N . LYS A 1 194 ? 20.852 -7.735 -34.649 1.00 86.62 194 LYS A N 1
ATOM 1628 C CA . LYS A 1 194 ? 21.092 -6.343 -35.045 1.00 86.62 194 LYS A CA 1
ATOM 1629 C C . LYS A 1 194 ? 21.237 -5.451 -33.811 1.00 86.62 194 LYS A C 1
ATOM 1631 O O . LYS A 1 194 ? 20.606 -5.682 -32.783 1.00 86.62 194 LYS A O 1
ATOM 1636 N N . VAL A 1 195 ? 22.053 -4.405 -33.939 1.00 81.12 195 VAL A N 1
ATOM 1637 C CA . VAL A 1 195 ? 22.209 -3.331 -32.948 1.00 81.12 195 VAL A CA 1
ATOM 1638 C C . VAL A 1 195 ? 21.874 -2.011 -33.630 1.00 81.12 195 VAL A C 1
ATOM 1640 O O . VAL A 1 195 ? 22.464 -1.688 -34.659 1.00 81.12 195 VAL A O 1
ATOM 1643 N N . VAL A 1 196 ? 20.950 -1.242 -33.055 1.00 79.75 196 VAL A N 1
ATOM 1644 C CA . VAL A 1 196 ? 20.560 0.076 -33.573 1.00 79.75 196 VAL A CA 1
ATOM 1645 C C . VAL A 1 196 ? 21.178 1.164 -32.702 1.00 79.75 196 VAL A C 1
ATOM 1647 O O . VAL A 1 196 ? 20.944 1.216 -31.497 1.00 79.75 196 VAL A O 1
ATOM 1650 N N . ILE A 1 197 ? 21.965 2.046 -33.320 1.00 77.88 197 ILE A N 1
ATOM 1651 C CA . ILE A 1 197 ? 22.535 3.232 -32.675 1.00 77.88 197 ILE A CA 1
ATOM 1652 C C . ILE A 1 197 ? 21.930 4.456 -33.356 1.00 77.88 197 ILE A C 1
ATOM 1654 O O . ILE A 1 197 ? 22.298 4.799 -34.476 1.00 77.88 197 ILE A O 1
ATOM 1658 N N . SER A 1 198 ? 21.002 5.125 -32.679 1.00 71.12 198 SER A N 1
ATOM 1659 C CA . SER A 1 198 ? 20.427 6.387 -33.146 1.00 71.12 198 SER A CA 1
ATOM 1660 C C . SER A 1 198 ? 21.062 7.562 -32.407 1.00 71.12 198 SER A C 1
ATOM 1662 O O . SER A 1 198 ? 21.064 7.589 -31.175 1.00 71.12 198 SER A O 1
ATOM 1664 N N . THR A 1 199 ? 21.554 8.567 -33.129 1.00 63.88 199 THR A N 1
ATOM 1665 C CA . THR A 1 199 ? 21.987 9.834 -32.524 1.00 63.88 199 THR A CA 1
ATOM 1666 C C . THR A 1 199 ? 20.883 10.883 -32.675 1.00 63.88 199 THR A C 1
ATOM 1668 O O . THR A 1 199 ? 20.231 10.977 -33.717 1.00 63.88 199 THR A O 1
ATOM 1671 N N . LYS A 1 200 ? 20.675 11.715 -31.642 1.00 58.22 200 LYS A N 1
ATOM 1672 C CA . LYS A 1 200 ? 19.660 12.792 -31.659 1.00 58.22 200 LYS A CA 1
ATOM 1673 C C . LYS A 1 200 ? 19.873 13.832 -32.772 1.00 58.22 200 LYS A C 1
ATOM 1675 O O . LYS A 1 200 ? 18.974 14.605 -33.073 1.00 58.22 200 LYS A O 1
ATOM 1680 N N . VAL A 1 201 ? 21.047 13.844 -33.403 1.00 58.69 201 VAL A N 1
ATOM 1681 C CA . VAL A 1 201 ? 21.367 14.736 -34.528 1.00 58.69 201 VAL A CA 1
ATOM 1682 C C . VAL A 1 201 ? 20.581 14.351 -35.794 1.00 58.69 201 VAL A C 1
ATOM 1684 O O . VAL A 1 201 ? 20.292 15.214 -36.615 1.00 58.69 201 VAL A O 1
ATOM 1687 N N . PHE A 1 202 ? 20.149 13.089 -35.921 1.00 51.16 202 PHE A N 1
ATOM 1688 C CA . PHE A 1 202 ? 19.363 12.593 -37.062 1.00 51.16 202 PHE A CA 1
ATOM 1689 C C . PHE A 1 202 ? 17.890 12.288 -36.726 1.00 51.16 202 PHE A C 1
ATOM 1691 O O . PHE A 1 202 ? 17.112 11.954 -37.619 1.00 51.16 202 PHE A O 1
ATOM 1698 N N . SER A 1 203 ? 17.466 12.431 -35.464 1.00 47.22 203 SER A N 1
ATOM 1699 C CA . SER A 1 203 ? 16.124 12.022 -35.013 1.00 47.22 203 SER A CA 1
ATOM 1700 C C . SER A 1 203 ? 14.987 12.959 -35.430 1.00 47.22 203 SER A C 1
ATOM 1702 O O . SER A 1 203 ? 13.829 12.587 -35.285 1.00 47.22 203 SER A O 1
ATOM 1704 N N . ASN A 1 204 ? 15.270 14.133 -36.004 1.00 43.84 204 ASN A N 1
ATOM 1705 C CA . ASN A 1 204 ? 14.216 15.011 -36.534 1.00 43.84 204 ASN A CA 1
ATOM 1706 C C . ASN A 1 204 ? 13.622 14.530 -37.874 1.00 43.84 204 ASN A C 1
ATOM 1708 O O . ASN A 1 204 ? 12.820 15.251 -38.462 1.00 43.84 204 ASN A O 1
ATOM 1712 N N . ARG A 1 205 ? 14.004 13.351 -38.395 1.00 46.00 205 ARG A N 1
ATOM 1713 C CA . ARG A 1 205 ? 13.490 12.850 -39.686 1.00 46.00 205 ARG A CA 1
ATOM 1714 C C . ARG A 1 205 ? 12.921 11.434 -39.706 1.00 46.00 205 ARG A C 1
ATOM 1716 O O . ARG A 1 205 ? 12.424 11.037 -40.752 1.00 46.00 205 ARG A O 1
ATOM 1723 N N . PHE A 1 206 ? 12.910 10.701 -38.598 1.00 42.66 206 PHE A N 1
ATOM 1724 C CA . PHE A 1 206 ? 12.313 9.362 -38.582 1.00 42.66 206 PHE A CA 1
ATOM 1725 C C . PHE A 1 206 ? 11.167 9.297 -37.577 1.00 42.66 206 PHE A C 1
ATOM 1727 O O . PHE A 1 206 ? 11.336 8.908 -36.426 1.00 42.66 206 PHE A O 1
ATOM 1734 N N . ASN A 1 207 ? 9.984 9.708 -38.045 1.00 38.28 207 ASN A N 1
ATOM 1735 C CA . ASN A 1 207 ? 8.721 9.298 -37.442 1.00 38.28 207 ASN A CA 1
ATOM 1736 C C . ASN A 1 207 ? 8.611 7.771 -37.547 1.00 38.28 207 ASN A C 1
ATOM 1738 O O . ASN A 1 207 ? 8.738 7.201 -38.630 1.00 38.28 207 ASN A O 1
ATOM 1742 N N . SER A 1 208 ? 8.341 7.126 -36.418 1.00 45.97 208 SER A N 1
ATOM 1743 C CA . SER A 1 208 ? 8.229 5.677 -36.213 1.00 45.97 208 SER A CA 1
ATOM 1744 C C . SER A 1 208 ? 6.989 5.031 -36.856 1.00 45.97 208 SER A C 1
ATOM 1746 O O . SER A 1 208 ? 6.506 4.013 -36.378 1.00 45.97 208 SER A O 1
ATOM 1748 N N . SER A 1 209 ? 6.437 5.620 -37.919 1.00 43.41 209 SER A N 1
ATOM 1749 C CA . SER A 1 209 ? 5.271 5.103 -38.651 1.00 43.41 209 SER A CA 1
ATOM 1750 C C . SER A 1 209 ? 5.632 4.585 -40.048 1.00 43.41 209 SER A C 1
ATOM 1752 O O . SER A 1 209 ? 4.756 4.445 -40.894 1.00 43.41 209 SER A O 1
ATOM 1754 N N . MET A 1 210 ? 6.920 4.360 -40.322 1.00 40.94 210 MET A N 1
ATOM 1755 C CA . MET A 1 210 ? 7.424 4.019 -41.657 1.00 40.94 210 MET A CA 1
ATOM 1756 C C . MET A 1 210 ? 8.337 2.780 -41.664 1.00 40.94 210 MET A C 1
ATOM 1758 O O . MET A 1 210 ? 9.154 2.623 -42.564 1.00 40.94 210 MET A O 1
ATOM 1762 N N . GLU A 1 211 ? 8.194 1.883 -40.683 1.00 46.88 211 GLU A N 1
ATOM 1763 C CA . GLU A 1 211 ? 8.927 0.603 -40.649 1.00 46.88 211 GLU A CA 1
ATOM 1764 C C . GLU A 1 211 ? 8.298 -0.505 -41.514 1.00 46.88 211 GLU A C 1
ATOM 1766 O O . GLU A 1 211 ? 8.857 -1.591 -41.606 1.00 46.88 211 GLU A O 1
ATOM 1771 N N . GLU A 1 212 ? 7.192 -0.255 -42.223 1.00 41.25 212 GLU A N 1
ATOM 1772 C CA . GLU A 1 212 ? 6.541 -1.311 -43.017 1.00 41.25 212 GLU A CA 1
ATOM 1773 C C . GLU A 1 212 ? 7.115 -1.540 -44.423 1.00 41.25 212 GLU A C 1
ATOM 1775 O O . GLU A 1 212 ? 6.659 -2.434 -45.134 1.00 41.25 212 GLU A O 1
ATOM 1780 N N . LYS A 1 213 ? 8.132 -0.792 -44.858 1.00 38.53 213 LYS A N 1
ATOM 1781 C CA . LYS A 1 213 ? 8.813 -1.087 -46.127 1.00 38.53 213 LYS A CA 1
ATOM 1782 C C . LYS A 1 213 ? 10.282 -0.721 -46.062 1.00 38.53 213 LYS A C 1
ATOM 1784 O O . LYS A 1 213 ? 10.614 0.423 -46.333 1.00 38.53 213 LYS A O 1
ATOM 1789 N N . ILE A 1 214 ? 11.136 -1.703 -45.798 1.00 36.97 214 ILE A N 1
ATOM 1790 C CA . ILE A 1 214 ? 12.370 -1.958 -46.554 1.00 36.97 214 ILE A CA 1
ATOM 1791 C C . ILE A 1 214 ? 12.726 -3.439 -46.335 1.00 36.97 214 ILE A C 1
ATOM 1793 O O . ILE A 1 214 ? 12.779 -3.908 -45.200 1.00 36.97 214 ILE A O 1
ATOM 1797 N N . LEU A 1 215 ? 12.878 -4.130 -47.468 1.00 34.25 215 LEU A N 1
ATOM 1798 C CA . LEU A 1 215 ? 13.289 -5.524 -47.666 1.00 34.25 215 LEU A CA 1
ATOM 1799 C C . LEU A 1 215 ? 14.588 -5.895 -46.934 1.00 34.25 215 LEU A C 1
ATOM 1801 O O . LEU A 1 215 ? 15.492 -5.030 -46.863 1.00 34.25 215 LEU A O 1
#

Radius of gyration: 22.61 Å; chains: 1; bounding box: 56×35×70 Å

InterPro domains:
  IPR027417 P-loop containing nucleoside triphosphate hydrolase [G3DSA:3.40.50.300] (1-213)
  IPR027417 P-loop containing nucleoside triphosphate hydrolase [SSF52540] (1-180)
  IPR027417 P-loop containing nucleoside triphosphate hydrolase [SSF52540] (52-92)

Secondary structure (DSSP, 8-state):
-EEEEEEEEEETTEEEEEEE--SSEEEEEETTTTEEEEEEPPPPPTTTT-TT----------TTSSHHHHHHHHHHHHTT-TTT--S-EEEEEEETTEEEEEEE-SS--PPEESS--EEEE-SS-STT--EEE--S----------TTEEE-SHHHHHHTTTTS------HHHHHHHHHTSHHHHTTTPPPP-------TTTGGG--TT-TT---

Organism: NCBI:txid254